Protein AF-0000000078799199 (afdb_homodimer)

Radius of gyration: 22.38 Å; Cα contacts (8 Å, |Δi|>4): 568; chains: 2; bounding box: 46×64×64 Å

Structure (mmCIF, N/CA/C/O backbone):
data_AF-0000000078799199-model_v1
#
loop_
_entity.id
_entity.type
_entity.pdbx_description
1 polymer 'Methylated-DNA--protein-cysteine methyltransferase'
#
loop_
_atom_site.group_PDB
_atom_site.id
_atom_site.type_symbol
_atom_site.label_atom_id
_atom_site.label_alt_id
_atom_site.label_comp_id
_atom_site.label_asym_id
_atom_site.label_entity_id
_atom_site.label_seq_id
_atom_site.pdbx_PDB_ins_code
_atom_site.Cartn_x
_atom_site.Cartn_y
_atom_site.Cartn_z
_atom_site.occupancy
_atom_site.B_iso_or_equiv
_atom_site.auth_seq_id
_atom_site.auth_comp_id
_atom_site.auth_asym_id
_atom_site.auth_atom_id
_atom_site.pdbx_PDB_model_num
ATOM 1 N N . MET A 1 1 ? 6.539 -4.672 -40.125 1 33.06 1 MET A N 1
ATOM 2 C CA . MET A 1 1 ? 5.816 -4.098 -39 1 33.06 1 MET A CA 1
ATOM 3 C C . MET A 1 1 ? 6.191 -4.809 -37.688 1 33.06 1 MET A C 1
ATOM 5 O O . MET A 1 1 ? 6.016 -6.023 -37.594 1 33.06 1 MET A O 1
ATOM 9 N N . LYS A 1 2 ? 7.184 -4.43 -37 1 45.59 2 LYS A N 1
ATOM 10 C CA . LYS A 1 2 ? 7.828 -5.195 -35.938 1 45.59 2 LYS A CA 1
ATOM 11 C C . LYS A 1 2 ? 6.812 -5.664 -34.875 1 45.59 2 LYS A C 1
ATOM 13 O O . LYS A 1 2 ? 6.012 -4.867 -34.375 1 45.59 2 LYS A O 1
ATOM 18 N N . GLU A 1 3 ? 6.254 -6.734 -34.938 1 51.66 3 GLU A N 1
ATOM 19 C CA . GLU A 1 3 ? 5.176 -7.273 -34.094 1 51.66 3 GLU A CA 1
ATOM 20 C C . GLU A 1 3 ? 5.391 -6.941 -32.625 1 51.66 3 GLU A C 1
ATOM 22 O O . GLU A 1 3 ? 6.449 -7.234 -32.062 1 51.66 3 GLU A O 1
ATOM 27 N N . LYS A 1 4 ? 4.812 -5.957 -32.156 1 68.81 4 LYS A N 1
ATOM 28 C CA . LYS A 1 4 ? 5 -5.383 -30.828 1 68.81 4 LYS A CA 1
ATOM 29 C C . LYS A 1 4 ? 4.699 -6.406 -29.75 1 68.81 4 LYS A C 1
ATOM 31 O O . LYS A 1 4 ? 3.654 -7.066 -29.781 1 68.81 4 LYS A O 1
ATOM 36 N N . ASN A 1 5 ? 5.668 -6.906 -29.031 1 88.5 5 ASN A N 1
ATOM 37 C CA . ASN A 1 5 ? 5.477 -7.809 -27.906 1 88.5 5 ASN A CA 1
ATOM 38 C C . ASN A 1 5 ? 4.438 -7.27 -26.922 1 88.5 5 ASN A C 1
ATOM 40 O O . ASN A 1 5 ? 4.449 -6.086 -26.594 1 88.5 5 ASN A O 1
ATOM 44 N N . THR A 1 6 ? 3.398 -8.156 -26.766 1 92.81 6 THR A N 1
ATOM 45 C CA . THR A 1 6 ? 2.301 -7.691 -25.922 1 92.81 6 THR A CA 1
ATOM 46 C C . THR A 1 6 ? 2.107 -8.625 -24.719 1 92.81 6 THR A C 1
ATOM 48 O O . THR A 1 6 ? 2.158 -9.844 -24.875 1 92.81 6 THR A O 1
ATOM 51 N N . ILE A 1 7 ? 1.994 -8.039 -23.594 1 94.5 7 ILE A N 1
ATOM 52 C CA . ILE A 1 7 ? 1.493 -8.75 -22.422 1 94.5 7 ILE A CA 1
ATOM 53 C C . ILE A 1 7 ? -0.03 -8.656 -22.375 1 94.5 7 ILE A C 1
ATOM 55 O O . ILE A 1 7 ? -0.581 -7.566 -22.188 1 94.5 7 ILE A O 1
ATOM 59 N N . LYS A 1 8 ? -0.711 -9.68 -22.609 1 94.06 8 LYS A N 1
ATOM 60 C CA . LYS A 1 8 ? -2.168 -9.688 -22.5 1 94.06 8 LYS A CA 1
ATOM 61 C C . LYS A 1 8 ? -2.619 -9.641 -21.047 1 94.06 8 LYS A C 1
ATOM 63 O O . LYS A 1 8 ? -2.117 -10.406 -20.219 1 94.06 8 LYS A O 1
ATOM 68 N N . ILE A 1 9 ? -3.488 -8.75 -20.719 1 93.81 9 ILE A N 1
ATOM 69 C CA . ILE A 1 9 ? -3.889 -8.602 -19.328 1 93.81 9 ILE A CA 1
ATOM 70 C C . ILE A 1 9 ? -5.41 -8.672 -19.219 1 93.81 9 ILE A C 1
ATOM 72 O O . ILE A 1 9 ? -6.125 -8.297 -20.141 1 93.81 9 ILE A O 1
ATOM 76 N N . LYS A 1 10 ? -5.926 -9.141 -18.062 1 91.62 10 LYS A N 1
ATOM 77 C CA . LYS A 1 10 ? -7.344 -9.258 -17.75 1 91.62 10 LYS A CA 1
ATOM 78 C C . LYS A 1 10 ? -7.566 -9.203 -16.234 1 91.62 10 LYS A C 1
ATOM 80 O O . LYS A 1 10 ? -6.812 -9.805 -15.469 1 91.62 10 LYS A O 1
ATOM 85 N N . SER A 1 11 ? -8.57 -8.492 -15.844 1 90.06 11 SER A N 1
ATOM 86 C CA . SER A 1 11 ? -8.906 -8.414 -14.422 1 90.06 11 SER A CA 1
ATOM 87 C C . SER A 1 11 ? -9.68 -9.648 -13.969 1 90.06 11 SER A C 1
ATOM 89 O O . SER A 1 11 ? -10.445 -10.227 -14.742 1 90.06 11 SER A O 1
ATOM 91 N N . TYR A 1 12 ? -9.406 -10.102 -12.758 1 90.44 12 TYR A N 1
ATOM 92 C CA . TYR A 1 12 ? -10.07 -11.219 -12.102 1 90.44 12 TYR A CA 1
ATOM 93 C C . TYR A 1 12 ? -10.555 -10.828 -10.711 1 90.44 12 TYR A C 1
ATOM 95 O O . TYR A 1 12 ? -9.758 -10.422 -9.859 1 90.44 12 TYR A O 1
ATOM 103 N N . GLU A 1 13 ? -11.852 -10.891 -10.484 1 86.38 13 GLU A N 1
ATOM 104 C CA . GLU A 1 13 ? -12.422 -10.594 -9.18 1 86.38 13 GLU A CA 1
ATOM 105 C C . GLU A 1 13 ? -12.391 -11.828 -8.273 1 86.38 13 GLU A C 1
ATOM 107 O O . GLU A 1 13 ? -13.211 -12.734 -8.422 1 86.38 13 GLU A O 1
ATOM 112 N N . SER A 1 14 ? -11.469 -11.859 -7.344 1 89.12 14 SER A N 1
ATOM 113 C CA . SER A 1 14 ? -11.391 -12.945 -6.375 1 89.12 14 SER A CA 1
ATOM 114 C C . SER A 1 14 ? -12.227 -12.633 -5.133 1 89.12 14 SER A C 1
ATOM 116 O O . SER A 1 14 ? -12.703 -11.508 -4.961 1 89.12 14 SER A O 1
ATOM 118 N N . PRO A 1 15 ? -12.445 -13.578 -4.188 1 86.5 15 PRO A N 1
ATOM 119 C CA . PRO A 1 15 ? -13.188 -13.352 -2.947 1 86.5 15 PRO A CA 1
ATOM 120 C C . PRO A 1 15 ? -12.508 -12.352 -2.023 1 86.5 15 PRO A C 1
ATOM 122 O O . PRO A 1 15 ? -13.148 -11.797 -1.122 1 86.5 15 PRO A O 1
ATOM 125 N N . CYS A 1 16 ? -11.227 -12.086 -2.23 1 83 16 CYS A N 1
ATOM 126 C CA . CYS A 1 16 ? -10.531 -11.219 -1.282 1 83 16 CYS A CA 1
ATOM 127 C C . CYS A 1 16 ? -9.859 -10.055 -1.996 1 83 16 CYS A C 1
ATOM 129 O O . CYS A 1 16 ? -8.898 -9.477 -1.484 1 83 16 CYS A O 1
ATOM 131 N N . GLY A 1 17 ? -10.289 -9.773 -3.215 1 80.56 17 GLY A N 1
ATOM 132 C CA . GLY A 1 17 ? -9.75 -8.625 -3.926 1 80.56 17 GLY A CA 1
ATOM 133 C C . GLY A 1 17 ? -9.648 -8.844 -5.422 1 80.56 17 GLY A C 1
ATOM 134 O O . GLY A 1 17 ? -9.789 -9.969 -5.902 1 80.56 17 GLY A O 1
ATOM 135 N N . VAL A 1 18 ? -9.297 -7.742 -6.121 1 83.12 18 VAL A N 1
ATOM 136 C CA . VAL A 1 18 ? -9.18 -7.801 -7.574 1 83.12 18 VAL A CA 1
ATOM 137 C C . VAL A 1 18 ? -7.723 -8.039 -7.969 1 83.12 18 VAL A C 1
ATOM 139 O O . VAL A 1 18 ? -6.812 -7.422 -7.406 1 83.12 18 VAL A O 1
ATOM 142 N N . LEU A 1 19 ? -7.57 -9.031 -8.852 1 90.12 19 LEU A N 1
ATOM 143 C CA . LEU A 1 19 ? -6.254 -9.344 -9.383 1 90.12 19 LEU A CA 1
ATOM 144 C C . LEU A 1 19 ? -6.168 -8.992 -10.867 1 90.12 19 LEU A C 1
ATOM 146 O O . LEU A 1 19 ? -7.16 -9.102 -11.594 1 90.12 19 LEU A O 1
ATOM 150 N N . LEU A 1 20 ? -5.031 -8.453 -11.281 1 91.06 20 LEU A N 1
ATOM 151 C CA . LEU A 1 20 ? -4.699 -8.32 -12.695 1 91.06 20 LEU A CA 1
ATOM 152 C C . LEU A 1 20 ? -3.832 -9.477 -13.164 1 91.06 20 LEU A C 1
ATOM 154 O O . LEU A 1 20 ? -2.732 -9.688 -12.641 1 91.06 20 LEU A O 1
ATOM 158 N N . LEU A 1 21 ? -4.406 -10.258 -14.086 1 95.12 21 LEU A N 1
ATOM 159 C CA . LEU A 1 21 ? -3.668 -11.367 -14.672 1 95.12 21 LEU A CA 1
ATOM 160 C C . LEU A 1 21 ? -2.994 -10.945 -15.977 1 95.12 21 LEU A C 1
ATOM 162 O O . LEU A 1 21 ? -3.555 -10.164 -16.734 1 95.12 21 LEU A O 1
ATOM 166 N N . GLY A 1 22 ? -1.771 -11.406 -16.172 1 95.56 22 GLY A N 1
ATOM 167 C CA . GLY A 1 22 ? -1.05 -11.125 -17.406 1 95.56 22 GLY A CA 1
ATOM 168 C C . GLY A 1 22 ? -0.305 -12.328 -17.953 1 95.56 22 GLY A C 1
ATOM 169 O O . GLY A 1 22 ? 0.248 -13.117 -17.188 1 95.56 22 GLY A O 1
ATOM 170 N N . SER A 1 23 ? -0.385 -12.453 -19.234 1 97.06 23 SER A N 1
ATOM 171 C CA . SER A 1 23 ? 0.313 -13.555 -19.906 1 97.06 23 SER A CA 1
ATOM 172 C C . SER A 1 23 ? 1.242 -13.031 -21 1 97.06 23 SER A C 1
ATOM 174 O O . SER A 1 23 ? 0.939 -12.039 -21.656 1 97.06 23 SER A O 1
ATOM 176 N N . PHE A 1 24 ? 2.387 -13.664 -21.125 1 95.75 24 PHE A N 1
ATOM 177 C CA . PHE A 1 24 ? 3.408 -13.367 -22.125 1 95.75 24 PHE A CA 1
ATOM 178 C C . PHE A 1 24 ? 4.141 -14.633 -22.547 1 95.75 24 PHE A C 1
ATOM 180 O O . PHE A 1 24 ? 4.59 -15.406 -21.703 1 95.75 24 PHE A O 1
ATOM 187 N N . GLY A 1 25 ? 4.211 -14.906 -23.844 1 94.5 25 GLY A N 1
ATOM 188 C CA . GLY A 1 25 ? 4.945 -16.047 -24.344 1 94.5 25 GLY A CA 1
ATOM 189 C C . GLY A 1 25 ? 4.355 -17.375 -23.906 1 94.5 25 GLY A C 1
ATOM 190 O O . GLY A 1 25 ? 5.09 -18.312 -23.594 1 94.5 25 GLY A O 1
ATOM 191 N N . GLY A 1 26 ? 3.092 -17.438 -23.734 1 95.12 26 GLY A N 1
ATOM 192 C CA . GLY A 1 26 ? 2.424 -18.672 -23.344 1 95.12 26 GLY A CA 1
ATOM 193 C C . GLY A 1 26 ? 2.59 -19.016 -21.875 1 95.12 26 GLY A C 1
ATOM 194 O O . GLY A 1 26 ? 2.398 -20.156 -21.484 1 95.12 26 GLY A O 1
ATOM 195 N N . LYS A 1 27 ? 2.955 -18.062 -21.094 1 97.94 27 LYS A N 1
ATOM 196 C CA . LYS A 1 27 ? 3.148 -18.25 -19.656 1 97.94 27 LYS A CA 1
ATOM 197 C C . LYS A 1 27 ? 2.502 -17.109 -18.859 1 97.94 27 LYS A C 1
ATOM 199 O O . LYS A 1 27 ? 2.285 -16.016 -19.391 1 97.94 27 LYS A O 1
ATOM 204 N N . LEU A 1 28 ? 2.078 -17.375 -17.609 1 98.19 28 LEU A N 1
ATOM 205 C CA . LEU A 1 28 ? 1.586 -16.344 -16.703 1 98.19 28 LEU A CA 1
ATOM 206 C C . LEU A 1 28 ? 2.738 -15.516 -16.141 1 98.19 28 LEU A C 1
ATOM 208 O O . LEU A 1 28 ? 3.645 -16.047 -15.508 1 98.19 28 LEU A O 1
ATOM 212 N N . CYS A 1 29 ? 2.695 -14.234 -16.391 1 97.5 29 CYS A N 1
ATOM 213 C CA . CYS A 1 29 ? 3.797 -13.398 -15.93 1 97.5 29 CYS A CA 1
ATOM 214 C C . CYS A 1 29 ? 3.305 -12.352 -14.938 1 97.5 29 CYS A C 1
ATOM 216 O O . CYS A 1 29 ? 4.105 -11.625 -14.344 1 97.5 29 CYS A O 1
ATOM 218 N N . LEU A 1 30 ? 1.978 -12.281 -14.773 1 94.88 30 LEU A N 1
ATOM 219 C CA . LEU A 1 30 ? 1.396 -11.266 -13.891 1 94.88 30 LEU A CA 1
ATOM 220 C C . LEU A 1 30 ? 0.146 -11.805 -13.203 1 94.88 30 LEU A C 1
ATOM 222 O O . LEU A 1 30 ? -0.73 -12.375 -13.852 1 94.88 30 LEU A O 1
ATOM 226 N N . CYS A 1 31 ? 0.048 -11.805 -11.969 1 95.88 31 CYS A N 1
ATOM 227 C CA . CYS A 1 31 ? -1.087 -11.93 -11.055 1 95.88 31 CYS A CA 1
ATOM 228 C C . CYS A 1 31 ? -0.931 -10.992 -9.859 1 95.88 31 CYS A C 1
ATOM 230 O O . CYS A 1 31 ? -0.394 -11.391 -8.828 1 95.88 31 CYS A O 1
ATOM 232 N N . ASP A 1 32 ? -1.328 -9.797 -10.062 1 92.31 32 ASP A N 1
ATOM 233 C CA . ASP A 1 32 ? -1.031 -8.75 -9.094 1 92.31 32 ASP A CA 1
ATOM 234 C C . ASP A 1 32 ? -2.311 -8.055 -8.625 1 92.31 32 ASP A C 1
ATOM 236 O O . ASP A 1 32 ? -3.268 -7.926 -9.391 1 92.31 32 ASP A O 1
ATOM 240 N N . TRP A 1 33 ? -2.338 -7.672 -7.363 1 85.75 33 TRP A N 1
ATOM 241 C CA . TRP A 1 33 ? -3.508 -7.066 -6.738 1 85.75 33 TRP A CA 1
ATOM 242 C C . TRP A 1 33 ? -3.758 -5.664 -7.289 1 85.75 33 TRP A C 1
ATOM 244 O O . TRP A 1 33 ? -2.832 -4.855 -7.387 1 85.75 33 TRP A O 1
ATOM 254 N N . GLN A 1 34 ? -4.945 -5.531 -7.742 1 75.94 34 GLN A N 1
ATOM 255 C CA . GLN A 1 34 ? -5.379 -4.195 -8.133 1 75.94 34 GLN A CA 1
ATOM 256 C C . GLN A 1 34 ? -5.945 -3.428 -6.941 1 75.94 34 GLN A C 1
ATOM 258 O O . GLN A 1 34 ? -7.156 -3.418 -6.723 1 75.94 34 GLN A O 1
ATOM 263 N N . VAL A 1 35 ? -5.191 -3.176 -5.98 1 62.62 35 VAL A N 1
ATOM 264 C CA . VAL A 1 35 ? -5.645 -2.479 -4.781 1 62.62 35 VAL A CA 1
ATOM 265 C C . VAL A 1 35 ? -5.742 -0.98 -5.059 1 62.62 35 VAL A C 1
ATOM 267 O O . VAL A 1 35 ? -4.934 -0.429 -5.812 1 62.62 35 VAL A O 1
ATOM 270 N N . GLU A 1 36 ? -7.047 -0.631 -4.859 1 54.84 36 GLU A N 1
ATOM 271 C CA . GLU A 1 36 ? -7.172 0.822 -4.91 1 54.84 36 GLU A CA 1
ATOM 272 C C . GLU A 1 36 ? -6.133 1.496 -4.02 1 54.84 36 GLU A C 1
ATOM 274 O O . GLU A 1 36 ? -5.91 1.068 -2.885 1 54.84 36 GLU A O 1
ATOM 279 N N . LYS A 1 37 ? -5.262 2.189 -4.668 1 56.75 37 LYS A N 1
ATOM 280 C CA . LYS A 1 37 ? -4.223 2.955 -3.986 1 56.75 37 LYS A CA 1
ATOM 281 C C . LYS A 1 37 ? -4.82 3.865 -2.916 1 56.75 37 LYS A C 1
ATOM 283 O O . LYS A 1 37 ? -5.965 4.301 -3.035 1 56.75 37 LYS A O 1
ATOM 288 N N . HIS A 1 38 ? -4.309 3.75 -1.684 1 63.62 38 HIS A N 1
ATOM 289 C CA . HIS A 1 38 ? -4.668 4.766 -0.7 1 63.62 38 HIS A CA 1
ATOM 290 C C . HIS A 1 38 ? -4.91 6.113 -1.365 1 63.62 38 HIS A C 1
ATOM 292 O O . HIS A 1 38 ? -5.938 6.754 -1.121 1 63.62 38 HIS A O 1
ATOM 298 N N . CYS A 1 39 ? -4.078 6.363 -2.312 1 65.31 39 CYS A N 1
ATOM 299 C CA . CYS A 1 39 ? -4.148 7.664 -2.971 1 65.31 39 CYS A CA 1
ATOM 300 C C . CYS A 1 39 ? -5.438 7.797 -3.775 1 65.31 39 CYS A C 1
ATOM 302 O O . CYS A 1 39 ? -6.051 8.867 -3.797 1 65.31 39 CYS A O 1
ATOM 304 N N . ASP A 1 40 ? -5.898 6.648 -4.297 1 72.81 40 ASP A N 1
ATOM 305 C CA . ASP A 1 40 ? -7.113 6.715 -5.105 1 72.81 40 ASP A CA 1
ATOM 306 C C . ASP A 1 40 ? -8.344 6.914 -4.23 1 72.81 40 ASP A C 1
ATOM 308 O O . ASP A 1 40 ? -9.242 7.688 -4.578 1 72.81 40 ASP A O 1
ATOM 312 N N . ARG A 1 41 ? -8.336 6.234 -3.178 1 78.31 41 ARG A N 1
ATOM 313 C CA . ARG A 1 41 ? -9.461 6.352 -2.264 1 78.31 41 ARG A CA 1
ATOM 314 C C . ARG A 1 41 ? -9.562 7.762 -1.696 1 78.31 41 ARG A C 1
ATOM 316 O O . ARG A 1 41 ? -10.656 8.336 -1.626 1 78.31 41 ARG A O 1
ATOM 323 N N . VAL A 1 42 ? -8.5 8.289 -1.315 1 87 42 VAL A N 1
ATOM 324 C CA . VAL A 1 42 ? -8.445 9.641 -0.777 1 87 42 VAL A CA 1
ATOM 325 C C . VAL A 1 42 ? -8.875 10.641 -1.85 1 87 42 VAL A C 1
ATOM 327 O O . VAL A 1 42 ? -9.703 11.523 -1.595 1 87 42 VAL A O 1
ATOM 330 N N . ASN A 1 43 ? -8.328 10.484 -3.033 1 87.19 43 ASN A N 1
ATOM 331 C CA . ASN A 1 43 ? -8.656 11.398 -4.125 1 87.19 43 ASN A CA 1
ATOM 332 C C . ASN A 1 43 ? -10.141 11.359 -4.461 1 87.19 43 ASN A C 1
ATOM 334 O O . ASN A 1 43 ? -10.766 12.414 -4.637 1 87.19 43 ASN A O 1
ATOM 338 N N . GLN A 1 44 ? -10.648 10.148 -4.562 1 86.62 44 GLN A N 1
ATOM 339 C CA . GLN A 1 44 ? -12.062 10.008 -4.891 1 86.62 44 GLN A CA 1
ATOM 340 C C . GLN A 1 44 ? -12.945 10.625 -3.809 1 86.62 44 GLN A C 1
ATOM 342 O O . GLN A 1 44 ? -13.953 11.266 -4.113 1 86.62 44 GLN A O 1
ATOM 347 N N . ARG A 1 45 ? -12.562 10.406 -2.566 1 90.5 45 ARG A N 1
ATOM 348 C CA . ARG A 1 45 ? -13.297 10.992 -1.452 1 90.5 45 ARG A CA 1
ATOM 349 C C . ARG A 1 45 ? -13.297 12.516 -1.538 1 90.5 45 ARG A C 1
ATOM 351 O O . ARG A 1 45 ? -14.344 13.148 -1.37 1 90.5 45 ARG A O 1
ATOM 358 N N . LEU A 1 46 ? -12.172 13.109 -1.824 1 93.38 46 LEU A N 1
ATOM 359 C CA . LEU A 1 46 ? -12.055 14.562 -1.917 1 93.38 46 LEU A CA 1
ATOM 360 C C . LEU A 1 46 ? -12.898 15.102 -3.064 1 93.38 46 LEU A C 1
ATOM 362 O O . LEU A 1 46 ? -13.633 16.078 -2.893 1 93.38 46 LEU A O 1
ATOM 366 N N . LYS A 1 47 ? -12.805 14.43 -4.242 1 91 47 LYS A N 1
ATOM 367 C CA . LYS A 1 47 ? -13.562 14.875 -5.406 1 91 47 LYS A CA 1
ATOM 368 C C . LYS A 1 47 ? -15.07 14.805 -5.148 1 91 47 LYS A C 1
ATOM 370 O O . LYS A 1 47 ? -15.805 15.734 -5.492 1 91 47 LYS A O 1
ATOM 375 N N . ARG A 1 48 ? -15.438 13.727 -4.562 1 91.69 48 ARG A N 1
ATOM 376 C CA . ARG A 1 48 ? -16.859 13.492 -4.316 1 91.69 48 ARG A CA 1
ATOM 377 C C . ARG A 1 48 ? -17.406 14.492 -3.309 1 91.69 48 ARG A C 1
ATOM 379 O O . ARG A 1 48 ? -18.422 15.148 -3.566 1 91.69 48 ARG A O 1
ATOM 386 N N . ILE A 1 49 ? -16.781 14.688 -2.213 1 92.31 49 ILE A N 1
ATOM 387 C CA . ILE A 1 49 ? -17.297 15.484 -1.112 1 92.31 49 ILE A CA 1
ATOM 388 C C . ILE A 1 49 ? -17.203 16.969 -1.457 1 92.31 49 ILE A C 1
ATOM 390 O O . ILE A 1 49 ? -18.109 17.75 -1.142 1 92.31 49 ILE A O 1
ATOM 394 N N . LEU A 1 50 ? -16.094 17.344 -2.123 1 93.62 50 LEU A N 1
ATOM 395 C CA . LEU A 1 50 ? -15.898 18.75 -2.441 1 93.62 50 LEU A CA 1
ATOM 396 C C . LEU A 1 50 ? -16.516 19.094 -3.793 1 93.62 50 LEU A C 1
ATOM 398 O O . LEU A 1 50 ? -16.531 20.266 -4.195 1 93.62 50 LEU A O 1
ATOM 402 N N . CYS A 1 51 ? -17.031 18.109 -4.488 1 93.62 51 CYS A N 1
ATOM 403 C CA . CYS A 1 51 ? -17.578 18.312 -5.828 1 93.62 51 CYS A CA 1
ATOM 404 C C . CYS A 1 51 ? -16.625 19.125 -6.695 1 93.62 51 CYS A C 1
ATOM 406 O O . CYS A 1 51 ? -17.016 20.141 -7.262 1 93.62 51 CYS A O 1
ATOM 408 N N . ALA A 1 52 ? -15.406 18.703 -6.684 1 92.12 52 ALA A N 1
ATOM 409 C CA . ALA A 1 52 ? -14.336 19.438 -7.355 1 92.12 52 ALA A CA 1
ATOM 410 C C . ALA A 1 52 ? -13.453 18.484 -8.164 1 92.12 52 ALA A C 1
ATOM 412 O O . ALA A 1 52 ? -13.469 17.281 -7.941 1 92.12 52 ALA A O 1
ATOM 413 N N . GLU A 1 53 ? -12.703 18.984 -9.133 1 88.19 53 GLU A N 1
ATOM 414 C CA . GLU A 1 53 ? -11.711 18.234 -9.898 1 88.19 53 GLU A CA 1
ATOM 415 C C . GLU A 1 53 ? -10.297 18.734 -9.602 1 88.19 53 GLU A C 1
ATOM 417 O O . GLU A 1 53 ? -10.102 19.891 -9.242 1 88.19 53 GLU A O 1
ATOM 422 N N . PHE A 1 54 ? -9.375 17.828 -9.734 1 86.88 54 PHE A N 1
ATOM 423 C CA . PHE A 1 54 ? -7.98 18.188 -9.516 1 86.88 54 PHE A CA 1
ATOM 424 C C . PHE A 1 54 ? -7.441 19.016 -10.68 1 86.88 54 PHE A C 1
ATOM 426 O O . PHE A 1 54 ? -7.766 18.75 -11.836 1 86.88 54 PHE A O 1
ATOM 433 N N . GLU A 1 55 ? -6.699 20 -10.375 1 87.62 55 GLU A N 1
ATOM 434 C CA . GLU A 1 55 ? -5.988 20.812 -11.359 1 87.62 55 GLU A CA 1
ATOM 435 C C . GLU A 1 55 ? -4.531 21.016 -10.953 1 87.62 55 GLU A C 1
ATOM 437 O O . GLU A 1 55 ? -4.25 21.484 -9.852 1 87.62 55 GLU A O 1
ATOM 442 N N . ILE A 1 56 ? -3.633 20.609 -11.891 1 87.69 56 ILE A N 1
ATOM 443 C CA . ILE A 1 56 ? -2.217 20.828 -11.617 1 87.69 56 ILE A CA 1
ATOM 444 C C . ILE A 1 56 ? -1.912 22.328 -11.617 1 87.69 56 ILE A C 1
ATOM 446 O O . ILE A 1 56 ? -1.964 22.969 -12.664 1 87.69 56 ILE A O 1
ATOM 450 N N . SER A 1 57 ? -1.729 22.828 -10.453 1 89.94 57 SER A N 1
ATOM 451 C CA . SER A 1 57 ? -1.433 24.234 -10.242 1 89.94 57 SER A CA 1
ATOM 452 C C . SER A 1 57 ? -0.905 24.484 -8.828 1 89.94 57 SER A C 1
ATOM 454 O O . SER A 1 57 ? -0.53 23.547 -8.125 1 89.94 57 SER A O 1
ATOM 456 N N . THR A 1 58 ? -0.7 25.828 -8.477 1 90.94 58 THR A N 1
ATOM 457 C CA . THR A 1 58 ? -0.258 26.156 -7.129 1 90.94 58 THR A CA 1
ATOM 458 C C . THR A 1 58 ? -1.205 27.172 -6.488 1 90.94 58 THR A C 1
ATOM 460 O O . THR A 1 58 ? -2.172 27.609 -7.113 1 90.94 58 THR A O 1
ATOM 463 N N . SER A 1 59 ? -1.162 27.281 -5.227 1 93.62 59 SER A N 1
ATOM 464 C CA . SER A 1 59 ? -1.877 28.266 -4.422 1 93.62 59 SER A CA 1
ATOM 465 C C . SER A 1 59 ? -1.006 28.781 -3.281 1 93.62 59 SER A C 1
ATOM 467 O O . SER A 1 59 ? 0.071 28.25 -3.02 1 93.62 59 SER A O 1
ATOM 469 N N . GLU A 1 60 ? -1.432 29.875 -2.752 1 96.81 60 GLU A N 1
ATOM 470 C CA . GLU A 1 60 ? -0.719 30.406 -1.592 1 96.81 60 GLU A CA 1
ATOM 471 C C . GLU A 1 60 ? -0.609 29.359 -0.487 1 96.81 60 GLU A C 1
ATOM 473 O O . GLU A 1 60 ? 0.424 29.25 0.177 1 96.81 60 GLU A O 1
ATOM 478 N N . ILE A 1 61 ? -1.67 28.625 -0.308 1 96.38 61 ILE A N 1
ATOM 479 C CA . ILE A 1 61 ? -1.72 27.594 0.722 1 96.38 61 ILE A CA 1
ATOM 480 C C . ILE A 1 61 ? -0.693 26.5 0.412 1 96.38 61 ILE A C 1
ATOM 482 O O . ILE A 1 61 ? 0.02 26.031 1.305 1 96.38 61 ILE A O 1
ATOM 486 N N . ILE A 1 62 ? -0.622 26.062 -0.818 1 96.06 62 ILE A N 1
ATOM 487 C CA . ILE A 1 62 ? 0.317 25.031 -1.23 1 96.06 62 ILE A CA 1
ATOM 488 C C . ILE A 1 62 ? 1.749 25.516 -1.033 1 96.06 62 ILE A C 1
ATOM 490 O O . ILE A 1 62 ? 2.592 24.797 -0.496 1 96.06 62 ILE A O 1
ATOM 494 N N . GLU A 1 63 ? 2.033 26.75 -1.454 1 95.81 63 GLU A N 1
ATOM 495 C CA . GLU A 1 63 ? 3.373 27.297 -1.296 1 95.81 63 GLU A CA 1
ATOM 496 C C . GLU A 1 63 ? 3.758 27.406 0.177 1 95.81 63 GLU A C 1
ATOM 498 O O . GLU A 1 63 ? 4.891 27.094 0.552 1 95.81 63 GLU A O 1
ATOM 503 N N . GLU A 1 64 ? 2.83 27.891 0.951 1 97.88 64 GLU A N 1
ATOM 504 C CA . GLU A 1 64 ? 3.074 27.953 2.389 1 97.88 64 GLU A CA 1
ATOM 505 C C . GLU A 1 64 ? 3.324 26.562 2.971 1 97.88 64 GLU A C 1
ATOM 507 O O . GLU A 1 64 ? 4.18 26.391 3.844 1 97.88 64 GLU A O 1
ATOM 512 N N . SER A 1 65 ? 2.547 25.578 2.516 1 97.62 65 SER A N 1
ATOM 513 C CA . SER A 1 65 ? 2.721 24.203 2.967 1 97.62 65 SER A CA 1
ATOM 514 C C . SER A 1 65 ? 4.121 23.688 2.645 1 97.62 65 SER A C 1
ATOM 516 O O . SER A 1 65 ? 4.758 23.047 3.48 1 97.62 65 SER A O 1
ATOM 518 N N . ILE A 1 66 ? 4.57 23.969 1.473 1 95.94 66 ILE A N 1
ATOM 519 C CA . ILE A 1 66 ? 5.898 23.531 1.042 1 95.94 66 ILE A CA 1
ATOM 520 C C . ILE A 1 66 ? 6.961 24.172 1.928 1 95.94 66 ILE A C 1
ATOM 522 O O . ILE A 1 66 ? 7.898 23.516 2.367 1 95.94 66 ILE A O 1
ATOM 526 N N . GLU A 1 67 ? 6.809 25.453 2.143 1 97.44 67 GLU A N 1
ATOM 527 C CA . GLU A 1 67 ? 7.75 26.156 3.002 1 97.44 67 GLU A CA 1
ATOM 528 C C . GLU A 1 67 ? 7.82 25.531 4.387 1 97.44 67 GLU A C 1
ATOM 530 O O . GLU A 1 67 ? 8.914 25.281 4.91 1 97.44 67 GLU A O 1
ATOM 535 N N . GLN A 1 68 ? 6.668 25.312 4.957 1 98.12 68 GLN A N 1
ATOM 536 C CA . GLN A 1 68 ? 6.629 24.75 6.301 1 98.12 68 GLN A CA 1
ATOM 537 C C . GLN A 1 68 ? 7.141 23.312 6.312 1 98.12 68 GLN A C 1
ATOM 539 O O . GLN A 1 68 ? 7.797 22.875 7.266 1 98.12 68 GLN A O 1
ATOM 544 N N . LEU A 1 69 ? 6.863 22.562 5.266 1 97.06 69 LEU A N 1
ATOM 545 C CA . LEU A 1 69 ? 7.422 21.219 5.145 1 97.06 69 LEU A CA 1
ATOM 546 C C . LEU A 1 69 ? 8.945 21.266 5.066 1 97.06 69 LEU A C 1
ATOM 548 O O . LEU A 1 69 ? 9.625 20.438 5.691 1 97.06 69 LEU A O 1
ATOM 552 N N . ASN A 1 70 ? 9.477 22.156 4.25 1 95.5 70 ASN A N 1
ATOM 553 C CA . ASN A 1 70 ? 10.93 22.312 4.16 1 95.5 70 ASN A CA 1
ATOM 554 C C . ASN A 1 70 ? 11.555 22.578 5.527 1 95.5 70 ASN A C 1
ATOM 556 O O . ASN A 1 70 ? 12.57 21.969 5.875 1 95.5 70 ASN A O 1
ATOM 560 N N . GLU A 1 71 ? 10.953 23.422 6.238 1 97.44 71 GLU A N 1
ATOM 561 C CA . GLU A 1 71 ? 11.438 23.734 7.578 1 97.44 71 GLU A CA 1
ATOM 562 C C . GLU A 1 71 ? 11.344 22.516 8.5 1 97.44 71 GLU A C 1
ATOM 564 O O . GLU A 1 71 ? 12.25 22.266 9.289 1 97.44 71 GLU A O 1
ATOM 569 N N . TYR A 1 72 ? 10.203 21.844 8.453 1 96.94 72 TYR A N 1
ATOM 570 C CA . TYR A 1 72 ? 10 20.641 9.242 1 96.94 72 TYR A CA 1
ATOM 571 C C . TYR A 1 72 ? 11.109 19.625 8.977 1 96.94 72 TYR A C 1
ATOM 573 O O . TYR A 1 72 ? 11.734 19.125 9.914 1 96.94 72 TYR A O 1
ATOM 581 N N . PHE A 1 73 ? 11.391 19.328 7.719 1 94.12 73 PHE A N 1
ATOM 582 C CA . PHE A 1 73 ? 12.359 18.312 7.352 1 94.12 73 PHE A CA 1
ATOM 583 C C . PHE A 1 73 ? 13.781 18.781 7.656 1 94.12 73 PHE A C 1
ATOM 585 O O . PHE A 1 73 ? 14.688 17.953 7.844 1 94.12 73 PHE A O 1
ATOM 592 N N . ALA A 1 74 ? 13.977 20.094 7.797 1 93.25 74 ALA A N 1
ATOM 593 C CA . ALA A 1 74 ? 15.273 20.656 8.148 1 93.25 74 ALA A CA 1
ATOM 594 C C . ALA A 1 74 ? 15.453 20.719 9.664 1 93.25 74 ALA A C 1
ATOM 596 O O . ALA A 1 74 ? 16.516 21.125 10.148 1 93.25 74 ALA A O 1
ATOM 597 N N . GLY A 1 75 ? 14.461 20.406 10.359 1 93.31 75 GLY A N 1
ATOM 598 C CA . GLY A 1 75 ? 14.523 20.438 11.812 1 93.31 75 GLY A CA 1
ATOM 599 C C . GLY A 1 75 ? 14.289 21.812 12.398 1 93.31 75 GLY A C 1
ATOM 600 O O . GLY A 1 75 ? 14.562 22.047 13.578 1 93.31 75 GLY A O 1
ATOM 601 N N . GLN A 1 76 ? 13.727 22.719 11.656 1 95.5 76 GLN A N 1
ATOM 602 C CA . GLN A 1 76 ? 13.57 24.109 12.07 1 95.5 76 GLN A CA 1
ATOM 603 C C . GLN A 1 76 ? 12.141 24.391 12.492 1 95.5 76 GLN A C 1
ATOM 605 O O . GLN A 1 76 ? 11.836 25.5 12.969 1 95.5 76 GLN A O 1
ATOM 610 N N . ARG A 1 77 ? 11.227 23.453 12.359 1 95.88 77 ARG A N 1
ATOM 611 C CA . ARG A 1 77 ? 9.812 23.625 12.68 1 95.88 77 ARG A CA 1
ATOM 612 C C . ARG A 1 77 ? 9.234 22.375 13.328 1 95.88 77 ARG A C 1
ATOM 614 O O . ARG A 1 77 ? 9.5 21.25 12.867 1 95.88 77 ARG A O 1
ATOM 621 N N . LYS A 1 78 ? 8.422 22.562 14.32 1 96.25 78 LYS A N 1
ATOM 622 C CA . LYS A 1 78 ? 7.828 21.422 15.016 1 96.25 78 LYS A CA 1
ATOM 623 C C . LYS A 1 78 ? 6.309 21.438 14.922 1 96.25 78 LYS A C 1
ATOM 625 O O . LYS A 1 78 ? 5.648 20.422 15.156 1 96.25 78 LYS A O 1
ATOM 630 N N . GLU A 1 79 ? 5.766 22.625 14.594 1 97.06 79 GLU A N 1
ATOM 631 C CA . GLU A 1 79 ? 4.32 22.797 14.469 1 97.06 79 GLU A CA 1
ATOM 632 C C . GLU A 1 79 ? 3.957 23.469 13.148 1 97.06 79 GLU A C 1
ATOM 634 O O . GLU A 1 79 ? 4.688 24.344 12.672 1 97.06 79 GLU A O 1
ATOM 639 N N . PHE A 1 80 ? 2.85 23.078 12.578 1 97.88 80 PHE A N 1
ATOM 640 C CA . PHE A 1 80 ? 2.379 23.672 11.336 1 97.88 80 PHE A CA 1
ATOM 641 C C . PHE A 1 80 ? 1.265 24.672 11.602 1 97.88 80 PHE A C 1
ATOM 643 O O . PHE A 1 80 ? 0.517 24.531 12.57 1 97.88 80 PHE A O 1
ATOM 650 N N . SER A 1 81 ? 1.229 25.672 10.75 1 97.69 81 SER A N 1
ATOM 651 C CA . SER A 1 81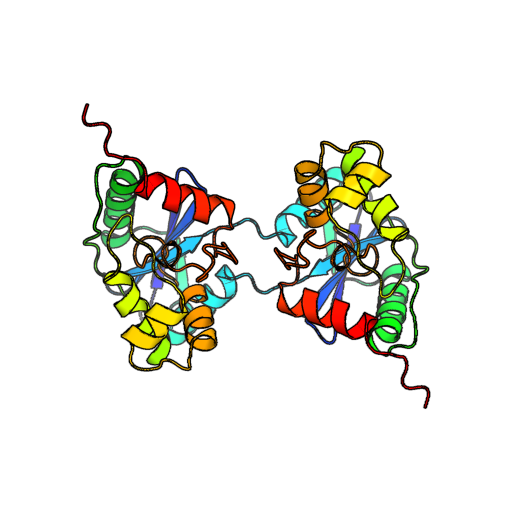 ? 0.236 26.734 10.945 1 97.69 81 SER A CA 1
ATOM 652 C C . SER A 1 81 ? -0.669 26.859 9.727 1 97.69 81 SER A C 1
ATOM 654 O O . SER A 1 81 ? -1.611 27.656 9.727 1 97.69 81 SER A O 1
ATOM 656 N N . VAL A 1 82 ? -0.454 26.078 8.688 1 97.62 82 VAL A N 1
ATOM 657 C CA . VAL A 1 82 ? -1.265 26.109 7.473 1 97.62 82 VAL A CA 1
ATOM 658 C C . VAL A 1 82 ? -2.711 25.75 7.809 1 97.62 82 VAL A C 1
ATOM 660 O O . VAL A 1 82 ? -2.963 24.797 8.539 1 97.62 82 VAL A O 1
ATOM 663 N N . PRO A 1 83 ? -3.697 26.594 7.352 1 98.12 83 PRO A N 1
ATOM 664 C CA . PRO A 1 83 ? -5.09 26.203 7.562 1 98.12 83 PRO A CA 1
ATOM 665 C C . PRO A 1 83 ? -5.426 24.859 6.91 1 98.12 83 PRO A C 1
ATOM 667 O O . PRO A 1 83 ? -5.059 24.609 5.758 1 98.12 83 PRO A O 1
ATOM 670 N N . LEU A 1 84 ? -6.113 23.984 7.613 1 98.38 84 LEU A N 1
ATOM 671 C CA . LEU A 1 84 ? -6.414 22.625 7.145 1 98.38 84 LEU A CA 1
ATOM 672 C C . LEU A 1 84 ? -7.902 22.469 6.867 1 98.38 84 LEU A C 1
ATOM 674 O O . LEU A 1 84 ? -8.734 23.078 7.543 1 98.38 84 LEU A O 1
ATOM 678 N N . LEU A 1 85 ? -8.219 21.719 5.832 1 97.56 85 LEU A N 1
ATOM 679 C CA . LEU A 1 85 ? -9.586 21.297 5.535 1 97.56 85 LEU A CA 1
ATOM 680 C C . LEU A 1 85 ? -9.711 19.781 5.562 1 97.56 85 LEU A C 1
ATOM 682 O O . LEU A 1 85 ? -9.367 19.109 4.586 1 97.56 85 LEU A O 1
ATOM 686 N N . PHE A 1 86 ? -10.234 19.266 6.695 1 97.81 86 PHE A N 1
ATOM 687 C CA . PHE A 1 86 ? -10.477 17.828 6.793 1 97.81 86 PHE A CA 1
ATOM 688 C C . PHE A 1 86 ? -11.727 17.438 6.008 1 97.81 86 PHE A C 1
ATOM 690 O O . PHE A 1 86 ? -12.805 18 6.227 1 97.81 86 PHE A O 1
ATOM 697 N N . VAL A 1 87 ? -11.578 16.562 5.055 1 96.56 87 VAL A N 1
ATOM 698 C CA . VAL A 1 87 ? -12.68 16.094 4.211 1 96.56 87 VAL A CA 1
ATOM 699 C C . VAL A 1 87 ? -12.961 14.625 4.488 1 96.56 87 VAL A C 1
ATOM 701 O O . VAL A 1 87 ? -12.273 13.742 3.971 1 96.56 87 VAL A O 1
ATOM 704 N N . GLY A 1 88 ? -13.969 14.312 5.223 1 96 88 GLY A N 1
ATOM 705 C CA . GLY A 1 88 ? -14.344 12.969 5.609 1 96 88 GLY A CA 1
ATOM 706 C C . GLY A 1 88 ? -15.547 12.922 6.527 1 96 88 GLY A C 1
ATOM 707 O O . GLY A 1 88 ? -16.266 13.906 6.66 1 96 88 GLY A O 1
ATOM 708 N N . THR A 1 89 ? -15.844 11.773 7.07 1 95.81 89 THR A N 1
ATOM 709 C CA . THR A 1 89 ? -16.969 11.602 7.98 1 95.81 89 THR A CA 1
ATOM 710 C C . THR A 1 89 ? -16.719 12.32 9.305 1 95.81 89 THR A C 1
ATOM 712 O O . THR A 1 89 ? -15.594 12.727 9.586 1 95.81 89 THR A O 1
ATOM 715 N N . ASP A 1 90 ? -17.812 12.492 10.102 1 97.06 90 ASP A N 1
ATOM 716 C CA . ASP A 1 90 ? -17.672 13.133 11.406 1 97.06 90 ASP A CA 1
ATOM 717 C C . ASP A 1 90 ? -16.703 12.367 12.297 1 97.06 90 ASP A C 1
ATOM 719 O O . ASP A 1 90 ? -15.914 12.969 13.031 1 97.06 90 ASP A O 1
ATOM 723 N N . PHE A 1 91 ? -16.797 11.086 12.289 1 97 91 PHE A N 1
ATOM 724 C CA . PHE A 1 91 ? -15.898 10.258 13.078 1 97 91 PHE A CA 1
ATOM 725 C C . PHE A 1 91 ? -14.453 10.477 12.633 1 97 91 PHE A C 1
ATOM 727 O O . PHE A 1 91 ? -13.562 10.664 13.469 1 97 91 PHE A O 1
ATOM 734 N N . GLN A 1 92 ? -14.188 10.438 11.328 1 97 92 GLN A N 1
ATOM 735 C CA . GLN A 1 92 ? -12.859 10.664 10.781 1 97 92 GLN A CA 1
ATOM 736 C C . GLN A 1 92 ? -12.312 12.023 11.211 1 97 92 GLN A C 1
ATOM 738 O O . GLN A 1 92 ? -11.18 12.125 11.672 1 97 92 GLN A O 1
ATOM 743 N N . LYS A 1 93 ? -13.156 13.047 11.078 1 98.19 93 LYS A N 1
ATOM 744 C CA . LYS A 1 93 ? -12.742 14.398 11.469 1 98.19 93 LYS A CA 1
ATOM 745 C C . LYS A 1 93 ? -12.383 14.461 12.945 1 98.19 93 LYS A C 1
ATOM 747 O O . LYS A 1 93 ? -11.438 15.156 13.336 1 98.19 93 LYS A O 1
ATOM 752 N N . THR A 1 94 ? -13.133 13.789 13.727 1 98.12 94 THR A N 1
ATOM 753 C CA . THR A 1 94 ? -12.836 13.727 15.156 1 9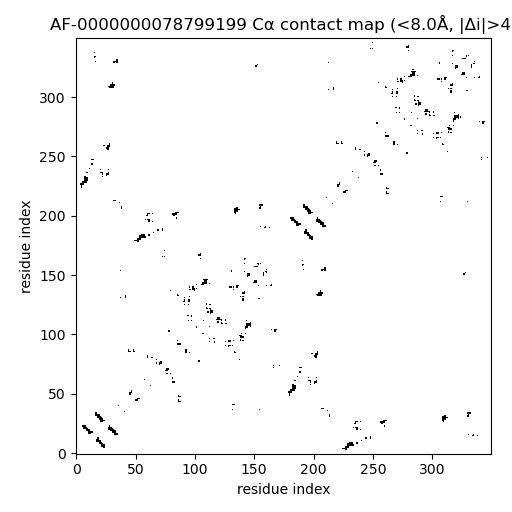8.12 94 THR A CA 1
ATOM 754 C C . THR A 1 94 ? -11.445 13.141 15.391 1 98.12 94 THR A C 1
ATOM 756 O O . THR A 1 94 ? -10.664 13.68 16.172 1 98.12 94 THR A O 1
ATOM 759 N N . VAL A 1 95 ? -11.156 12.062 14.75 1 98.38 95 VAL A N 1
ATOM 760 C CA . VAL A 1 95 ? -9.867 11.398 14.883 1 98.38 95 VAL A CA 1
ATOM 761 C C . VAL A 1 95 ? -8.758 12.32 14.391 1 98.38 95 VAL A 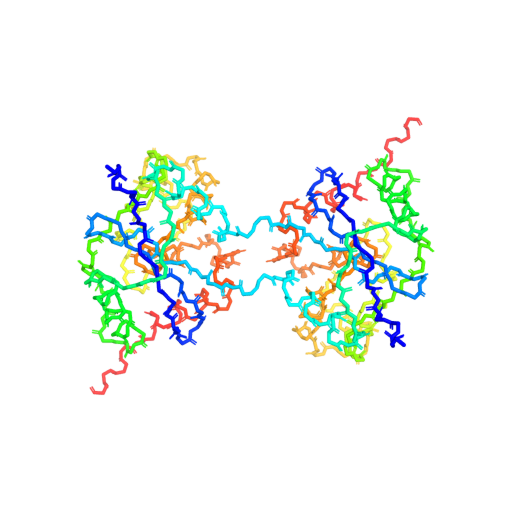C 1
ATOM 763 O O . VAL A 1 95 ? -7.723 12.461 15.039 1 98.38 95 VAL A O 1
ATOM 766 N N . TRP A 1 96 ? -8.938 12.961 13.227 1 98.38 96 TRP A N 1
ATOM 767 C CA . TRP A 1 96 ? -7.902 13.789 12.617 1 98.38 96 TRP A CA 1
ATOM 768 C C . TRP A 1 96 ? -7.641 15.039 13.461 1 98.38 96 TRP A C 1
ATOM 770 O O . TRP A 1 96 ? -6.504 15.5 13.562 1 98.38 96 TRP A O 1
ATOM 780 N N . ASN A 1 97 ? -8.711 15.562 14.047 1 98.31 97 ASN A N 1
ATOM 781 C CA . ASN A 1 97 ? -8.516 16.672 14.977 1 98.31 97 ASN A CA 1
ATOM 782 C C . ASN A 1 97 ? -7.699 16.25 16.188 1 98.31 97 ASN A C 1
ATOM 784 O O . ASN A 1 97 ? -6.914 17.047 16.719 1 98.31 97 ASN A O 1
ATOM 788 N N . GLU A 1 98 ? -7.934 15.047 16.672 1 98.25 98 GLU A N 1
ATOM 789 C CA . GLU A 1 98 ? -7.172 14.539 17.812 1 98.25 98 GLU A CA 1
ATOM 790 C C . GLU A 1 98 ? -5.699 14.359 17.453 1 98.25 98 GLU A C 1
ATOM 792 O O . GLU A 1 98 ? -4.82 14.539 18.297 1 98.25 98 GLU A O 1
ATOM 797 N N . LEU A 1 99 ? -5.391 13.984 16.203 1 98.31 99 LEU A N 1
ATOM 798 C CA . LEU A 1 99 ? -4.012 13.852 15.734 1 98.31 99 LEU A CA 1
ATOM 799 C C . LEU A 1 99 ? -3.238 15.148 15.969 1 98.31 99 LEU A C 1
ATOM 801 O O . LEU A 1 99 ? -2.055 15.109 16.312 1 98.31 99 LEU A O 1
ATOM 805 N N . LEU A 1 100 ? -3.908 16.281 15.758 1 98.2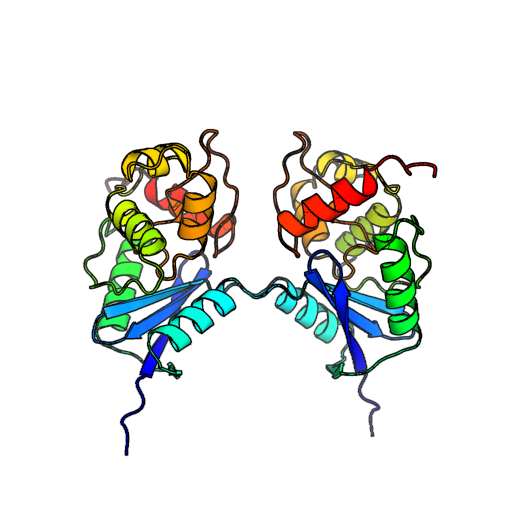5 100 LEU A N 1
ATOM 806 C CA . LEU A 1 100 ? -3.266 17.594 15.836 1 98.25 100 LEU A CA 1
ATOM 807 C C . LEU A 1 100 ? -2.768 17.859 17.25 1 98.25 100 LEU A C 1
ATOM 809 O O . LEU A 1 100 ? -1.929 18.75 17.453 1 98.25 100 LEU A O 1
ATOM 813 N N . LYS A 1 101 ? -3.246 17.141 18.172 1 97.81 101 LYS A N 1
ATOM 814 C CA . LYS A 1 101 ? -2.906 17.375 19.578 1 97.81 101 LYS A CA 1
ATOM 815 C C . LYS A 1 101 ? -1.664 16.578 19.984 1 97.81 101 LYS A C 1
ATOM 817 O O . LYS A 1 101 ? -1.099 16.797 21.047 1 97.81 101 LYS A O 1
ATOM 822 N N . ILE A 1 102 ? -1.236 15.648 19.203 1 97.56 102 ILE A N 1
ATOM 823 C CA . ILE A 1 102 ? -0.046 14.859 19.516 1 97.56 102 ILE A CA 1
ATOM 824 C C . ILE A 1 102 ? 1.205 15.695 19.25 1 97.56 102 ILE A C 1
ATOM 826 O O . ILE A 1 102 ? 1.47 16.094 18.109 1 97.56 102 ILE A O 1
ATOM 830 N N . PRO A 1 103 ? 2.027 15.891 20.266 1 96.75 103 PRO A N 1
ATOM 831 C CA . PRO A 1 103 ? 3.184 16.766 20.094 1 96.75 103 PRO A CA 1
ATOM 832 C C . PRO A 1 103 ? 4.273 16.141 19.219 1 96.75 103 PRO A C 1
ATOM 834 O O . PRO A 1 103 ? 4.355 14.914 19.125 1 96.75 103 PRO A O 1
ATOM 837 N N . PHE A 1 104 ? 5.062 17.047 18.609 1 97.19 104 PHE A N 1
ATOM 838 C CA . PHE A 1 104 ? 6.281 16.641 17.922 1 97.19 104 PHE A CA 1
ATOM 839 C C . PHE A 1 104 ? 7.133 15.742 18.812 1 97.19 104 PHE A C 1
ATOM 841 O O . PHE A 1 104 ? 7.375 16.047 19.969 1 97.19 104 PHE A O 1
ATOM 848 N N . GLY A 1 105 ? 7.512 14.57 18.312 1 95.25 105 GLY A N 1
ATOM 849 C CA . GLY A 1 105 ? 8.422 13.688 19.031 1 95.25 105 GLY A CA 1
ATOM 850 C C . GLY A 1 105 ? 7.719 12.727 19.969 1 95.25 105 GLY A C 1
ATOM 851 O O . GLY A 1 105 ? 8.359 11.898 20.609 1 95.25 105 GLY A O 1
ATOM 852 N N . ARG A 1 106 ? 6.43 12.789 20.062 1 96.19 106 ARG A N 1
ATOM 853 C CA . ARG A 1 106 ? 5.656 11.898 20.906 1 96.19 106 ARG A CA 1
ATOM 854 C C . ARG A 1 106 ? 4.766 10.984 20.078 1 96.19 106 ARG A C 1
ATOM 856 O O . ARG A 1 106 ? 4.293 11.367 19.016 1 96.19 106 ARG A O 1
ATOM 863 N N . THR A 1 107 ? 4.555 9.766 20.594 1 96.44 107 THR A N 1
ATOM 864 C CA . THR A 1 107 ? 3.66 8.812 19.953 1 96.44 107 THR A CA 1
ATOM 865 C C . THR A 1 107 ? 2.559 8.375 20.906 1 96.44 107 THR A C 1
ATOM 867 O O . THR A 1 107 ? 2.73 8.43 22.125 1 96.44 107 THR A O 1
ATOM 870 N N . ILE A 1 108 ? 1.479 8.016 20.391 1 97 108 ILE A N 1
ATOM 871 C CA . ILE A 1 108 ? 0.407 7.387 21.156 1 97 108 ILE A CA 1
ATOM 872 C C . ILE A 1 108 ? -0.043 6.105 20.453 1 97 108 ILE A C 1
ATOM 874 O O . ILE A 1 108 ? 0.226 5.914 19.266 1 97 108 ILE A O 1
ATOM 878 N N . SER A 1 109 ? -0.694 5.277 21.25 1 96.5 109 SER A N 1
ATOM 879 C CA . SER A 1 109 ? -1.23 4.062 20.641 1 96.5 109 SER A CA 1
ATOM 880 C C . SER A 1 109 ? -2.631 4.293 20.078 1 96.5 109 SER A C 1
ATOM 882 O O . SER A 1 109 ? -3.305 5.254 20.469 1 96.5 109 SER A O 1
ATOM 884 N N . TYR A 1 110 ? -3.062 3.396 19.172 1 94.06 110 TYR A N 1
ATOM 885 C CA . TYR A 1 110 ? -4.426 3.434 18.656 1 94.06 110 TYR A CA 1
ATOM 886 C C . TYR A 1 110 ? -5.441 3.326 19.781 1 94.06 110 TYR A C 1
ATOM 888 O O . TYR A 1 110 ? -6.484 3.982 19.766 1 94.06 110 TYR A O 1
ATOM 896 N N . GLY A 1 111 ? -5.039 2.461 20.734 1 95.69 111 GLY A N 1
ATOM 897 C CA . GLY A 1 111 ? -5.887 2.342 21.906 1 95.69 111 GLY A CA 1
ATOM 898 C C . GLY A 1 111 ? -6.004 3.635 22.688 1 95.69 111 GLY A C 1
ATOM 899 O O . GLY A 1 111 ? -7.102 4.012 23.109 1 95.69 111 GLY A O 1
ATOM 900 N N . GLU A 1 112 ? -4.93 4.289 22.984 1 97 112 GLU A N 1
ATOM 901 C CA . GLU A 1 112 ? -4.934 5.578 23.672 1 97 112 GLU A CA 1
ATOM 902 C C . GLU A 1 112 ? -5.742 6.613 22.891 1 97 112 GLU A C 1
ATOM 904 O O . GLU A 1 112 ? -6.508 7.379 23.484 1 97 112 GLU A O 1
ATOM 909 N N . MET A 1 113 ? -5.582 6.656 21.609 1 97.12 113 MET A N 1
ATOM 910 C CA . MET A 1 113 ? -6.352 7.562 20.766 1 97.12 113 MET A CA 1
ATOM 911 C C . MET A 1 113 ? -7.848 7.32 20.922 1 97.12 113 MET A C 1
ATOM 913 O O . MET A 1 113 ? -8.625 8.266 21.031 1 97.12 113 MET A O 1
ATOM 917 N N . ALA A 1 114 ? -8.211 6.07 20.859 1 97.19 114 ALA A N 1
ATOM 918 C CA . ALA A 1 114 ? -9.617 5.715 21.031 1 97.19 114 ALA A CA 1
ATOM 919 C C . ALA A 1 114 ? -10.156 6.227 22.375 1 97.19 114 ALA A C 1
ATOM 921 O O . ALA A 1 114 ? -11.266 6.762 22.438 1 97.19 114 ALA A O 1
ATOM 922 N N . ARG A 1 115 ? -9.367 6.082 23.375 1 97.31 115 ARG A N 1
ATOM 923 C CA . ARG A 1 115 ? -9.75 6.574 24.703 1 97.31 115 ARG A CA 1
ATOM 924 C C . ARG A 1 115 ? -9.875 8.094 24.703 1 97.31 115 ARG A C 1
ATOM 926 O O . ARG A 1 115 ? -10.797 8.641 25.297 1 97.31 115 ARG A O 1
ATOM 933 N N . HIS A 1 116 ? -8.953 8.75 24.109 1 97.31 116 HIS A N 1
ATOM 934 C CA . HIS A 1 116 ? -8.945 10.211 24.047 1 97.31 116 HIS A CA 1
ATOM 935 C C . HIS A 1 116 ? -10.227 10.75 23.422 1 97.31 116 HIS A C 1
ATOM 937 O O . HIS A 1 116 ? -10.727 11.805 23.812 1 97.31 116 HIS A O 1
ATOM 943 N N . ILE A 1 117 ? -10.758 10.047 22.422 1 97 117 ILE A N 1
ATOM 944 C CA . ILE A 1 117 ? -11.922 10.57 21.734 1 97 117 ILE A CA 1
ATOM 945 C C . ILE A 1 117 ? -13.195 10.031 22.375 1 97 117 ILE A C 1
ATOM 947 O O . ILE A 1 117 ? -14.289 10.172 21.828 1 97 117 ILE A O 1
ATOM 951 N N . GLY A 1 118 ? -13.016 9.32 23.531 1 96.94 118 GLY A N 1
ATOM 952 C CA . GLY A 1 118 ? -14.148 8.883 24.328 1 96.94 118 GLY A CA 1
ATOM 953 C C . GLY A 1 118 ? -14.781 7.605 23.812 1 96.94 118 GLY A C 1
ATOM 954 O O . GLY A 1 118 ? -15.953 7.328 24.078 1 96.94 118 GLY A O 1
ATOM 955 N N . MET A 1 119 ? -14.094 6.891 22.953 1 96.75 119 MET A N 1
ATOM 956 C CA . MET A 1 119 ? -14.594 5.645 22.375 1 96.75 119 MET A CA 1
ATOM 957 C C . MET A 1 119 ? -13.57 4.527 22.516 1 96.75 119 MET A C 1
ATOM 959 O O . MET A 1 119 ? -13.07 4.012 21.516 1 96.75 119 MET A O 1
ATOM 963 N N . PRO A 1 120 ? -13.359 4.078 23.719 1 96.06 120 PRO A N 1
ATOM 964 C CA . PRO A 1 120 ? -12.273 3.143 24.016 1 96.06 120 PRO A CA 1
ATOM 965 C C . PRO A 1 120 ? -12.391 1.837 23.234 1 96.06 120 PRO A C 1
ATOM 967 O O . PRO A 1 120 ? -11.398 1.146 23.016 1 96.06 120 PRO A O 1
ATOM 970 N N . GLN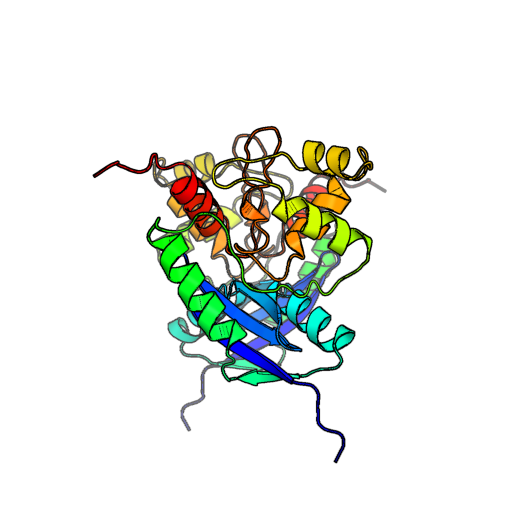 A 1 121 ? -13.539 1.486 22.75 1 94.88 121 GLN A N 1
ATOM 971 C CA . GLN A 1 121 ? -13.734 0.218 22.047 1 94.88 121 GLN A CA 1
ATOM 972 C C . GLN A 1 121 ? -13.555 0.385 20.547 1 94.88 121 GLN A C 1
ATOM 974 O O . GLN A 1 121 ? -13.578 -0.597 19.797 1 94.88 121 GLN A O 1
ATOM 979 N N . ALA A 1 122 ? -13.312 1.573 20.094 1 95.25 122 ALA A N 1
ATOM 980 C CA . ALA A 1 122 ? -13.297 1.854 18.656 1 95.25 122 ALA A CA 1
ATOM 981 C C . ALA A 1 122 ? -11.867 1.823 18.109 1 95.25 122 ALA A C 1
ATOM 983 O O . ALA A 1 122 ? -11.523 2.594 17.219 1 95.25 122 ALA A O 1
ATOM 984 N N . VAL A 1 123 ? -11.008 0.957 18.625 1 92 123 VAL A N 1
ATOM 985 C CA . VAL A 1 123 ? -9.586 0.939 18.297 1 92 123 VAL A CA 1
ATOM 986 C C . VAL A 1 123 ? -9.414 0.684 16.797 1 92 123 VAL A C 1
ATOM 988 O O . VAL A 1 123 ? -8.656 1.384 16.125 1 92 123 VAL A O 1
ATOM 991 N N . ARG A 1 124 ? -10.125 -0.273 16.25 1 87.81 124 ARG A N 1
ATOM 992 C CA . ARG A 1 124 ? -9.992 -0.6 14.836 1 87.81 124 ARG A CA 1
ATOM 993 C C . ARG A 1 124 ? -10.531 0.528 13.969 1 87.81 124 ARG A C 1
ATOM 995 O O . ARG A 1 124 ? -9.969 0.83 12.914 1 87.81 124 ARG A O 1
ATOM 1002 N N . ALA A 1 125 ? -11.68 1.124 14.391 1 90.81 125 ALA A N 1
ATOM 1003 C CA . ALA A 1 125 ? -12.25 2.24 13.648 1 90.81 125 ALA A CA 1
ATOM 1004 C C . ALA A 1 125 ? -11.305 3.434 13.625 1 90.81 125 ALA A C 1
ATOM 1006 O O . ALA A 1 125 ? -11.188 4.125 12.609 1 90.81 125 ALA A O 1
ATOM 1007 N N . VAL A 1 126 ? -10.602 3.65 14.734 1 95.31 126 VAL A N 1
ATOM 1008 C CA . VAL A 1 126 ? -9.609 4.719 14.836 1 95.31 126 VAL A CA 1
ATOM 1009 C C . VAL A 1 126 ? -8.453 4.441 13.883 1 95.31 126 VAL A C 1
ATOM 1011 O O . VAL A 1 126 ? -7.969 5.352 13.203 1 95.31 126 VAL A O 1
ATOM 1014 N N . ALA A 1 127 ? -8.086 3.197 13.844 1 90.75 127 ALA A N 1
ATOM 1015 C CA . ALA A 1 127 ? -6.996 2.814 12.945 1 90.75 127 ALA A CA 1
ATOM 1016 C C . ALA A 1 127 ? -7.367 3.088 11.492 1 90.75 127 ALA A C 1
ATOM 1018 O O . ALA A 1 127 ? -6.559 3.617 10.727 1 90.75 127 ALA A O 1
ATOM 1019 N N . ASN A 1 128 ? -8.516 2.742 11.102 1 88.38 128 ASN A N 1
ATOM 1020 C CA . ASN A 1 128 ? -9.008 2.979 9.75 1 88.38 128 ASN A CA 1
ATOM 1021 C C . ASN A 1 128 ? -9.062 4.469 9.43 1 88.38 128 ASN A C 1
ATOM 1023 O O . ASN A 1 128 ? -8.688 4.883 8.328 1 88.38 128 ASN A O 1
ATOM 1027 N N . ALA A 1 129 ? -9.578 5.246 10.367 1 94.25 129 ALA A N 1
ATOM 1028 C CA . ALA A 1 129 ? -9.648 6.695 10.188 1 94.25 129 ALA A CA 1
ATOM 1029 C C . ALA A 1 129 ? -8.258 7.301 10.039 1 94.25 129 ALA A C 1
ATOM 1031 O O . ALA A 1 129 ? -8.047 8.195 9.211 1 94.25 129 ALA A O 1
ATOM 1032 N N . ASN A 1 130 ? -7.309 6.824 10.891 1 94.5 130 ASN A N 1
ATOM 1033 C CA . ASN A 1 130 ? -5.922 7.27 10.805 1 94.5 130 ASN A CA 1
ATOM 1034 C C . ASN A 1 130 ? -5.344 7.02 9.414 1 94.5 130 ASN A C 1
ATOM 1036 O O . ASN A 1 130 ? -4.684 7.895 8.852 1 94.5 130 ASN A O 1
ATOM 1040 N N . GLY A 1 131 ? -5.656 5.91 8.859 1 91.06 131 GLY A N 1
ATOM 1041 C CA . GLY A 1 131 ? -5.172 5.535 7.543 1 91.06 131 GLY A CA 1
ATOM 1042 C C . GLY A 1 131 ? -5.832 6.309 6.418 1 91.06 131 GLY A C 1
ATOM 1043 O O . GLY A 1 131 ? -5.277 6.422 5.324 1 91.06 131 GLY A O 1
ATOM 1044 N N . ALA A 1 132 ? -6.992 6.859 6.676 1 90.94 132 ALA A N 1
ATOM 1045 C CA . ALA A 1 132 ? -7.754 7.582 5.66 1 90.94 132 ALA A CA 1
ATOM 1046 C C . ALA A 1 132 ? -7.383 9.062 5.641 1 90.94 132 ALA A C 1
ATOM 1048 O O . ALA A 1 132 ? -7.918 9.828 4.84 1 90.94 132 ALA A O 1
ATOM 1049 N N . ASN A 1 133 ? -6.465 9.43 6.52 1 94.5 133 ASN A N 1
ATOM 1050 C CA . ASN A 1 133 ? -6.02 10.812 6.598 1 94.5 133 ASN A CA 1
ATOM 1051 C C . ASN A 1 133 ? -5.48 11.312 5.258 1 94.5 133 ASN A C 1
ATOM 1053 O O . ASN A 1 133 ? -4.559 10.711 4.695 1 94.5 133 ASN A O 1
ATOM 1057 N N . SER A 1 134 ? -6.031 12.422 4.777 1 94.56 134 SER A N 1
ATOM 1058 C CA . SER A 1 134 ? -5.609 12.945 3.486 1 94.56 134 SER A CA 1
ATOM 1059 C C . SER A 1 134 ? -4.516 14 3.65 1 94.56 134 SER A C 1
ATOM 1061 O O . SER A 1 134 ? -3.979 14.5 2.664 1 94.56 134 SER A O 1
ATOM 1063 N N . ILE A 1 135 ? -4.172 14.367 4.867 1 96.94 135 ILE A N 1
ATOM 1064 C CA . ILE A 1 135 ? -3.207 15.445 5.078 1 96.94 135 ILE A CA 1
ATOM 1065 C C . ILE A 1 135 ? -2.068 14.945 5.965 1 96.94 135 ILE A C 1
ATOM 1067 O O . ILE A 1 135 ? -1.798 15.523 7.02 1 96.94 135 ILE A O 1
ATOM 1071 N N . SER A 1 136 ? -1.333 13.977 5.461 1 95.31 136 SER A N 1
ATOM 1072 C CA . SER A 1 136 ? -0.21 13.375 6.176 1 95.31 136 SER A CA 1
ATOM 1073 C C . SER A 1 136 ? 0.796 14.445 6.609 1 95.31 136 SER A C 1
ATOM 1075 O O . SER A 1 136 ? 0.896 15.5 5.98 1 95.31 136 SER A O 1
ATOM 1077 N N . ILE A 1 137 ? 1.563 14.164 7.703 1 96.12 137 ILE A N 1
ATOM 1078 C CA . ILE A 1 137 ? 2.611 14.984 8.297 1 96.12 137 ILE A CA 1
ATOM 1079 C C . ILE A 1 137 ? 1.985 16.203 8.984 1 96.12 137 ILE A C 1
ATOM 1081 O O . ILE A 1 137 ? 2.311 16.5 10.141 1 96.12 137 ILE A O 1
ATOM 1085 N N . PHE A 1 138 ? 0.994 16.922 8.305 1 98.31 138 PHE A N 1
ATOM 1086 C CA . PHE A 1 138 ? 0.292 18.031 8.953 1 98.31 138 PHE A CA 1
ATOM 1087 C C . PHE A 1 138 ? -0.631 17.5 10.055 1 98.31 138 PHE A C 1
ATOM 1089 O O . PHE A 1 138 ? -0.677 18.062 11.148 1 98.31 138 PHE A O 1
ATOM 1096 N N . ALA A 1 139 ? -1.476 16.594 9.695 1 98.19 139 ALA A N 1
ATOM 1097 C CA . ALA A 1 139 ? -2.109 15.727 10.688 1 98.19 139 ALA A CA 1
ATOM 1098 C C . ALA A 1 139 ? -1.295 14.453 10.914 1 98.19 139 ALA A C 1
ATOM 1100 O O . ALA A 1 139 ? -1.319 13.539 10.086 1 98.19 139 ALA A O 1
ATOM 1101 N N . PRO A 1 140 ? -0.557 14.422 11.961 1 98.06 140 PRO A N 1
ATOM 1102 C CA . PRO A 1 140 ? 0.572 13.5 12.078 1 98.06 140 PRO A CA 1
ATOM 1103 C C . PRO A 1 140 ? 0.134 12.07 12.391 1 98.06 140 PRO A C 1
ATOM 1105 O O . PRO A 1 140 ? 0.444 11.547 13.469 1 98.06 140 PRO A O 1
ATOM 1108 N N . CYS A 1 141 ? -0.456 11.43 11.414 1 97.06 141 CYS A N 1
ATOM 1109 C CA . CYS A 1 141 ? -0.936 10.062 11.547 1 97.06 141 CYS A CA 1
ATOM 1110 C C . CYS A 1 141 ? 0.22 9.102 11.805 1 97.06 141 CYS A C 1
ATOM 1112 O O . CYS A 1 141 ? 0.018 8.008 12.328 1 97.06 141 CYS A O 1
ATOM 1114 N N . HIS A 1 142 ? 1.446 9.492 11.461 1 95.31 142 HIS A N 1
ATOM 1115 C CA . HIS A 1 142 ? 2.613 8.648 11.672 1 95.31 142 HIS A CA 1
ATOM 1116 C C . HIS A 1 142 ? 2.932 8.5 13.156 1 95.31 142 HIS A C 1
ATOM 1118 O O . HIS A 1 142 ? 3.684 7.602 13.547 1 95.31 142 HIS A O 1
ATOM 1124 N N . ARG A 1 143 ? 2.406 9.336 13.992 1 96.31 143 ARG A N 1
ATOM 1125 C CA . ARG A 1 143 ? 2.713 9.359 15.422 1 96.31 143 ARG A CA 1
ATOM 1126 C C . ARG A 1 143 ? 1.814 8.391 16.188 1 96.31 143 ARG A C 1
ATOM 1128 O O . ARG A 1 143 ? 1.967 8.219 17.406 1 96.31 143 ARG A O 1
ATOM 1135 N N . VAL A 1 144 ? 0.865 7.758 15.547 1 96.44 144 VAL A N 1
ATOM 1136 C CA . VAL A 1 144 ? 0.032 6.73 16.156 1 96.44 144 VAL A CA 1
ATOM 1137 C C . VAL A 1 144 ? 0.579 5.348 15.812 1 96.44 144 VAL A C 1
ATOM 1139 O O . VAL A 1 144 ? 0.678 4.988 14.641 1 96.44 144 VAL A O 1
ATOM 1142 N N . ILE A 1 145 ? 0.922 4.598 16.812 1 93.31 145 ILE A N 1
ATOM 1143 C CA . ILE A 1 145 ? 1.591 3.324 16.578 1 93.31 145 ILE A CA 1
ATOM 1144 C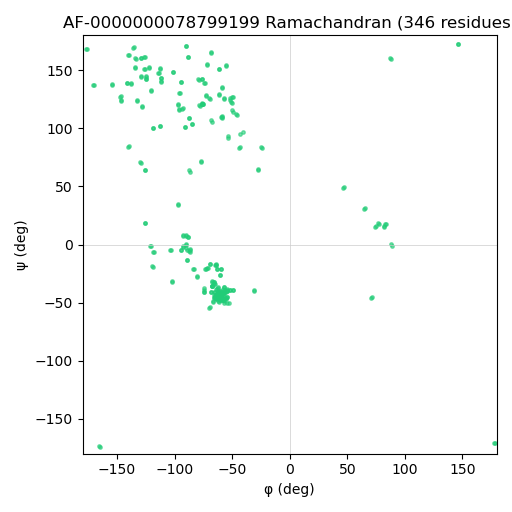 C . ILE A 1 145 ? 0.978 2.248 17.484 1 93.31 145 ILE A C 1
ATOM 1146 O O . ILE A 1 145 ? 0.145 2.545 18.344 1 93.31 145 ILE A O 1
ATOM 1150 N N . GLY A 1 146 ? 1.352 1.042 17.203 1 88.56 146 GLY A N 1
ATOM 1151 C CA . GLY A 1 146 ? 0.886 -0.043 18.047 1 88.56 146 GLY A CA 1
ATOM 1152 C C . GLY A 1 146 ? 1.342 0.09 19.484 1 88.56 146 GLY A C 1
ATOM 1153 O O . GLY A 1 146 ? 2.408 0.647 19.766 1 88.56 146 GLY A O 1
ATOM 1154 N N . SER A 1 147 ? 0.541 -0.445 20.375 1 88.75 147 SER A N 1
ATOM 1155 C CA . SER A 1 147 ? 0.866 -0.382 21.797 1 88.75 147 SER A CA 1
ATOM 1156 C C . SER A 1 147 ? 2.189 -1.078 22.094 1 88.75 147 SER A C 1
ATOM 1158 O O . SER A 1 147 ? 2.863 -0.752 23.062 1 88.75 147 SER A O 1
ATOM 1160 N N . ASP A 1 148 ? 2.502 -2.029 21.234 1 85 148 ASP A N 1
ATOM 1161 C CA . ASP A 1 148 ? 3.773 -2.73 2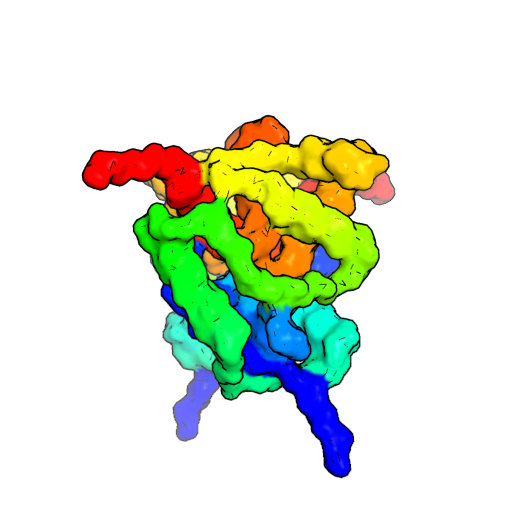1.391 1 85 148 ASP A CA 1
ATOM 1162 C C . ASP A 1 148 ? 4.887 -2.029 20.609 1 85 148 ASP A C 1
ATOM 1164 O O . ASP A 1 148 ? 5.961 -2.6 20.406 1 85 148 ASP A O 1
ATOM 1168 N N . HIS A 1 149 ? 4.617 -0.886 20.078 1 84.62 149 HIS A N 1
ATOM 1169 C CA . HIS A 1 149 ? 5.543 -0.024 19.344 1 84.62 149 HIS A CA 1
ATOM 1170 C C . HIS A 1 149 ? 5.836 -0.579 17.953 1 84.62 149 HIS A C 1
ATOM 1172 O O . HIS A 1 149 ? 6.812 -0.179 17.312 1 84.62 149 HIS A O 1
ATOM 1178 N N . SER A 1 150 ? 4.98 -1.487 17.609 1 77.94 150 SER A N 1
ATOM 1179 C CA . SER A 1 150 ? 5.109 -2.006 16.25 1 77.94 150 SER A CA 1
ATOM 1180 C C . SER A 1 150 ? 4.559 -1.019 15.227 1 77.94 150 SER A C 1
ATOM 1182 O O . SER A 1 150 ? 3.596 -0.301 15.508 1 77.94 150 SER A O 1
ATOM 1184 N N . LEU A 1 151 ? 5.262 -0.969 14.117 1 78.94 151 LEU A N 1
ATOM 1185 C CA . LEU A 1 151 ? 4.777 -0.186 12.984 1 78.94 151 LEU A CA 1
ATOM 1186 C C . LEU A 1 151 ? 3.961 -1.056 12.031 1 78.94 151 LEU A C 1
ATOM 1188 O O . LEU A 1 151 ? 4.422 -2.113 11.602 1 78.94 151 LEU A O 1
ATOM 1192 N N . THR A 1 152 ? 2.715 -0.826 11.805 1 69.56 152 THR A N 1
ATOM 1193 C CA . THR A 1 152 ? 1.857 -1.749 11.07 1 69.56 152 THR A CA 1
ATOM 1194 C C . THR A 1 152 ? 1.639 -1.261 9.641 1 69.56 152 THR A C 1
ATOM 1196 O O . THR A 1 152 ? 1.392 -2.061 8.734 1 69.56 152 THR A O 1
ATOM 1199 N N . GLY A 1 153 ? 1.613 0.009 9.375 1 75.69 153 GLY A N 1
ATOM 1200 C CA . GLY A 1 153 ? 1.393 0.564 8.047 1 75.69 153 GLY A CA 1
ATOM 1201 C C . GLY A 1 153 ? 1.496 2.078 8.008 1 75.69 153 GLY A C 1
ATOM 1202 O O . GLY A 1 153 ? 1.591 2.725 9.055 1 75.69 153 GLY A O 1
ATOM 1203 N N . TYR A 1 154 ? 1.534 2.551 6.805 1 83.88 154 TYR A N 1
ATOM 1204 C CA . TYR A 1 154 ? 1.592 3.988 6.566 1 83.88 154 TYR A CA 1
ATOM 1205 C C . TYR A 1 154 ? 1.395 4.305 5.09 1 83.88 154 TYR A C 1
ATOM 1207 O O . TYR A 1 154 ? 1.871 3.57 4.223 1 83.88 154 TYR A O 1
ATOM 1215 N N . GLY A 1 155 ? 0.662 5.242 4.867 1 78.25 155 GLY A N 1
ATOM 1216 C CA . GLY A 1 155 ? 0.397 5.629 3.49 1 78.25 155 GLY A CA 1
ATOM 1217 C C . GLY A 1 155 ? 1.655 5.762 2.652 1 78.25 155 GLY A C 1
ATOM 1218 O O . GLY A 1 155 ? 1.673 5.375 1.483 1 78.25 155 GLY A O 1
ATOM 1219 N N . GLY A 1 156 ? 2.738 6.301 3.201 1 78.88 156 GLY A N 1
ATOM 1220 C CA . GLY A 1 156 ? 4.012 6.492 2.523 1 78.88 156 GLY A CA 1
ATOM 1221 C C . GLY A 1 156 ? 4.934 5.293 2.635 1 78.88 156 GLY A C 1
ATOM 1222 O O . GLY A 1 156 ? 6.066 5.328 2.145 1 78.88 156 GLY A O 1
ATOM 1223 N N . GLY A 1 157 ? 4.344 4.227 3.213 1 78.5 157 GLY A N 1
ATOM 1224 C CA . GLY A 1 157 ? 5.188 3.078 3.494 1 78.5 157 GLY A CA 1
ATOM 1225 C C . GLY A 1 157 ? 5.875 3.16 4.844 1 78.5 157 GLY A C 1
ATOM 1226 O O . GLY A 1 157 ? 6.031 4.246 5.402 1 78.5 157 GLY A O 1
ATOM 1227 N N . LEU A 1 158 ? 6.328 1.982 5.344 1 77.81 158 LEU A N 1
ATOM 1228 C CA . LEU A 1 158 ? 6.934 1.904 6.668 1 77.81 158 LEU A CA 1
ATOM 1229 C C . LEU A 1 158 ? 8.25 2.672 6.707 1 77.81 158 LEU A C 1
ATOM 1231 O O . LEU A 1 158 ? 8.617 3.227 7.746 1 77.81 158 LEU A O 1
ATOM 1235 N N . SER A 1 159 ? 8.977 2.725 5.625 1 77 159 SER A N 1
ATOM 1236 C CA . SER A 1 159 ? 10.227 3.471 5.57 1 77 159 SER A CA 1
ATOM 1237 C C . SER A 1 159 ? 10 4.957 5.82 1 77 159 SER A C 1
ATOM 1239 O O . SER A 1 159 ? 10.727 5.582 6.59 1 77 159 SER A O 1
ATOM 1241 N N . ALA A 1 160 ? 8.969 5.504 5.16 1 85.5 160 ALA A N 1
ATOM 1242 C CA . ALA A 1 160 ? 8.633 6.906 5.395 1 85.5 160 ALA A CA 1
ATOM 1243 C C . ALA A 1 160 ? 8.203 7.137 6.836 1 85.5 160 ALA A C 1
ATOM 1245 O O . ALA A 1 160 ? 8.602 8.117 7.465 1 85.5 160 ALA A O 1
ATOM 1246 N N . LYS A 1 161 ? 7.371 6.191 7.312 1 88.69 161 LYS A N 1
ATOM 1247 C CA . LYS A 1 161 ? 6.918 6.305 8.695 1 88.69 161 LYS A CA 1
ATOM 1248 C C . LYS A 1 161 ? 8.102 6.316 9.664 1 88.69 161 LYS A C 1
ATOM 1250 O O . LYS A 1 161 ? 8.18 7.172 10.547 1 88.69 161 LYS A O 1
ATOM 1255 N N . ARG A 1 162 ? 9.016 5.461 9.539 1 87.06 162 ARG A N 1
ATOM 1256 C CA . ARG A 1 162 ? 10.211 5.363 10.383 1 87.06 162 ARG A CA 1
ATOM 1257 C C . ARG A 1 162 ? 11.055 6.629 10.281 1 87.06 162 ARG A C 1
ATOM 1259 O O . ARG A 1 162 ? 11.562 7.125 11.289 1 87.06 162 ARG A O 1
ATOM 1266 N N . PHE A 1 163 ? 11.258 7.078 9.078 1 87.88 163 PHE A N 1
ATOM 1267 C CA . PHE A 1 163 ? 12.031 8.289 8.852 1 87.88 163 PHE A CA 1
ATOM 1268 C C . PHE A 1 163 ? 11.445 9.453 9.648 1 87.88 163 PHE A C 1
ATOM 1270 O O . PHE A 1 163 ? 12.18 10.18 10.32 1 87.88 163 PHE A O 1
ATOM 1277 N N . LEU A 1 164 ? 10.133 9.617 9.594 1 94.81 164 LEU A N 1
ATOM 1278 C CA . LEU A 1 164 ? 9.469 10.719 10.281 1 94.81 164 LEU A CA 1
ATOM 1279 C C . LEU A 1 164 ? 9.617 10.586 11.789 1 94.81 164 LEU A C 1
ATOM 1281 O O . LEU A 1 164 ? 9.898 11.57 12.484 1 94.81 164 LEU A O 1
ATOM 1285 N N . LEU A 1 165 ? 9.406 9.391 12.297 1 93.88 165 LEU A N 1
ATOM 1286 C CA . LEU A 1 165 ? 9.539 9.148 13.734 1 93.88 165 LEU A CA 1
ATOM 1287 C C . LEU A 1 165 ? 10.961 9.414 14.203 1 93.88 165 LEU A C 1
ATOM 1289 O O . LEU A 1 165 ? 11.172 10.016 15.258 1 93.88 165 LEU A O 1
ATOM 1293 N N . GLU A 1 166 ? 11.961 8.977 13.414 1 90.69 166 GLU A N 1
ATOM 1294 C CA . GLU A 1 166 ? 13.367 9.211 13.734 1 90.69 166 GLU A CA 1
ATOM 1295 C C . GLU A 1 166 ? 13.703 10.695 13.68 1 90.69 166 GLU A C 1
ATOM 1297 O O . GLU A 1 166 ? 14.422 11.211 14.539 1 90.69 166 GLU A O 1
ATOM 1302 N N . LEU A 1 167 ? 13.242 11.344 12.633 1 92.25 167 LEU A N 1
ATOM 1303 C CA . LEU A 1 167 ? 13.438 12.781 12.5 1 92.25 167 LEU A CA 1
ATOM 1304 C C . LEU A 1 167 ? 12.977 13.508 13.758 1 92.25 167 LEU A C 1
ATOM 1306 O O . LEU A 1 167 ? 13.641 14.438 14.227 1 92.25 167 LEU A O 1
ATOM 1310 N N . GLU A 1 168 ? 11.852 13.031 14.32 1 94.94 168 GLU A N 1
ATOM 1311 C CA . GLU A 1 168 ? 11.25 13.727 15.453 1 94.94 168 GLU A CA 1
ATOM 1312 C C . GLU A 1 168 ? 11.906 13.312 16.766 1 94.94 168 GLU A C 1
ATOM 1314 O O . GLU A 1 168 ? 11.727 13.977 17.797 1 94.94 168 GLU A O 1
ATOM 1319 N N . SER A 1 169 ? 12.555 12.141 16.766 1 88.81 169 SER A N 1
ATOM 1320 C CA . SER A 1 169 ? 13.203 11.656 17.984 1 88.81 169 SER A CA 1
ATOM 1321 C C . SER A 1 169 ? 14.562 12.312 18.188 1 88.81 169 SER A C 1
ATOM 1323 O O . SER A 1 169 ? 15.148 12.227 19.266 1 88.81 169 SER A O 1
ATOM 1325 N N . GLN A 1 170 ? 15.25 12.75 17.047 1 70.88 170 GLN A N 1
ATOM 1326 C CA . GLN A 1 170 ? 16.609 13.281 17.109 1 70.88 170 GLN A CA 1
ATOM 1327 C C . GLN A 1 170 ? 16.672 14.508 18.031 1 70.88 170 GLN A C 1
ATOM 1329 O O . GLN A 1 170 ? 15.82 15.391 17.938 1 70.88 170 GLN A O 1
ATOM 1334 N N . PRO A 1 171 ? 17.328 14.25 19.188 1 56.97 171 PRO A N 1
ATOM 1335 C CA . PRO A 1 171 ? 17.641 15.422 20.016 1 56.97 171 PRO A CA 1
ATOM 1336 C C . PRO A 1 171 ? 18.234 16.578 19.203 1 56.97 171 PRO A C 1
ATOM 1338 O O . PRO A 1 171 ? 18.875 16.344 18.172 1 56.97 171 PRO A O 1
ATOM 1341 N N . ARG A 1 172 ? 17.562 17.781 18.984 1 48.97 172 ARG A N 1
ATOM 1342 C CA . ARG A 1 172 ? 18.203 18.969 18.438 1 48.97 172 ARG A CA 1
ATOM 1343 C C . ARG A 1 172 ? 19.703 18.938 18.719 1 48.97 172 ARG A C 1
ATOM 1345 O O . ARG A 1 172 ? 20.125 18.875 19.875 1 48.97 172 ARG A O 1
ATOM 1352 N N . LEU A 1 173 ? 20.547 18.297 17.969 1 36.94 173 LEU A N 1
ATOM 1353 C CA . LEU A 1 173 ? 21.906 18.75 18.266 1 36.94 173 LEU A CA 1
ATOM 1354 C C . LEU A 1 173 ? 21.953 20.266 18.375 1 36.94 173 LEU A C 1
ATOM 1356 O O . LEU A 1 173 ? 21.516 20.984 17.469 1 36.94 173 LEU A O 1
ATOM 1360 N N . MET A 1 174 ? 21.625 20.797 19.5 1 35.06 174 MET A N 1
ATOM 1361 C CA . MET A 1 174 ? 22.203 22.094 19.844 1 35.06 174 MET A CA 1
ATOM 1362 C C . MET A 1 174 ? 23.547 22.297 19.172 1 35.06 174 MET A C 1
ATOM 1364 O O . MET A 1 174 ? 24.516 21.594 19.484 1 35.06 174 MET A O 1
ATOM 1368 N N . LEU A 1 175 ? 23.641 22.375 17.812 1 27.58 175 LEU A N 1
ATOM 1369 C CA . LEU A 1 175 ? 24.797 23.219 17.578 1 27.58 175 LEU A CA 1
ATOM 1370 C C . LEU A 1 175 ? 24.547 24.641 18.094 1 27.58 175 LEU A C 1
ATOM 1372 O O . LEU A 1 175 ? 23.438 25.156 17.953 1 27.58 175 LEU A O 1
ATOM 1376 N N . MET B 1 1 ? -21.453 30.094 -16.781 1 32.97 1 MET B N 1
ATOM 1377 C CA . MET B 1 1 ? -20.422 29.062 -16.828 1 32.97 1 MET B CA 1
ATOM 1378 C C . MET B 1 1 ? -20.078 28.578 -15.43 1 32.97 1 MET B C 1
ATOM 1380 O O . MET B 1 1 ? -19.672 29.359 -14.578 1 32.97 1 MET B O 1
ATOM 1384 N N . LYS B 1 2 ? -20.734 27.625 -14.891 1 45.38 2 LYS B N 1
ATOM 1385 C CA . LYS B 1 2 ? -20.719 27.266 -13.477 1 45.38 2 LYS B CA 1
ATOM 1386 C C . LYS B 1 2 ? -19.297 27.047 -12.984 1 45.38 2 LYS B C 1
ATOM 1388 O O . LYS B 1 2 ? -18.516 26.312 -13.602 1 45.38 2 LYS B O 1
ATOM 1393 N N . GLU B 1 3 ? -18.609 27.906 -12.461 1 51.94 3 GLU B N 1
ATOM 1394 C CA . GLU B 1 3 ? -17.203 27.922 -12.055 1 51.94 3 GLU B CA 1
ATOM 1395 C C . GLU B 1 3 ? -16.828 26.609 -11.367 1 51.94 3 GLU B C 1
ATOM 1397 O O . GLU B 1 3 ? -17.484 26.203 -10.398 1 51.94 3 GLU B O 1
ATOM 1402 N N . LYS B 1 4 ? -16.312 25.719 -12.055 1 69 4 LYS B N 1
ATOM 1403 C CA . LYS B 1 4 ? -16.031 24.359 -11.617 1 69 4 LYS B CA 1
ATOM 1404 C C . LYS B 1 4 ? -15.086 24.359 -10.414 1 69 4 LYS B C 1
ATOM 1406 O O . LYS B 1 4 ? -14.055 25.016 -10.422 1 69 4 LYS B O 1
ATOM 1411 N N . ASN B 1 5 ? -15.539 24 -9.25 1 88.62 5 ASN B N 1
ATOM 1412 C CA . ASN B 1 5 ? -14.711 23.875 -8.062 1 88.62 5 ASN B CA 1
ATOM 1413 C C . ASN B 1 5 ? -13.469 23.016 -8.328 1 88.62 5 ASN B C 1
ATOM 1415 O O . ASN B 1 5 ? -13.562 21.984 -8.984 1 88.62 5 ASN B O 1
ATOM 1419 N N . THR B 1 6 ? -12.312 23.703 -8.047 1 92.88 6 THR B N 1
ATOM 1420 C CA . THR B 1 6 ? -11.07 23.016 -8.367 1 92.88 6 THR B CA 1
ATOM 1421 C C . THR B 1 6 ? -10.219 22.844 -7.113 1 92.88 6 THR B C 1
ATOM 1423 O O . THR B 1 6 ? -10.094 23.75 -6.305 1 92.88 6 THR B O 1
ATOM 1426 N N . ILE B 1 7 ? -9.742 21.656 -6.938 1 94.69 7 ILE B N 1
ATOM 1427 C CA . ILE B 1 7 ? -8.664 21.406 -5.988 1 94.69 7 ILE B CA 1
ATOM 1428 C C . ILE B 1 7 ? -7.316 21.609 -6.676 1 94.69 7 ILE B C 1
ATOM 1430 O O . ILE B 1 7 ? -6.957 20.844 -7.578 1 94.69 7 ILE B O 1
ATOM 1434 N N . LYS B 1 8 ? -6.613 22.609 -6.375 1 94.31 8 LYS B N 1
ATOM 1435 C CA . LYS B 1 8 ? -5.285 22.828 -6.934 1 94.31 8 LYS B CA 1
ATOM 1436 C C . LYS B 1 8 ? -4.27 21.859 -6.332 1 94.31 8 LYS B C 1
ATOM 1438 O O . LYS B 1 8 ? -4.211 21.688 -5.113 1 94.31 8 LYS B O 1
ATOM 1443 N N . ILE B 1 9 ? -3.539 21.172 -7.145 1 94 9 ILE B N 1
ATOM 1444 C CA . ILE B 1 9 ? -2.617 20.172 -6.637 1 94 9 ILE B CA 1
ATOM 1445 C C . ILE B 1 9 ? -1.213 20.438 -7.176 1 94 9 ILE B C 1
ATOM 1447 O O . ILE B 1 9 ? -1.054 20.969 -8.273 1 94 9 ILE B O 1
ATOM 1451 N N . LYS B 1 10 ? -0.173 20.047 -6.422 1 91.94 10 LYS B N 1
ATOM 1452 C CA . LYS B 1 10 ? 1.241 20.172 -6.766 1 91.94 10 LYS B CA 1
ATOM 1453 C C . LYS B 1 10 ? 2.072 19.109 -6.047 1 91.94 10 LYS B C 1
ATOM 1455 O O . LYS B 1 10 ? 1.846 18.828 -4.867 1 91.94 10 LYS B O 1
ATOM 1460 N N . SER B 1 11 ? 2.994 18.531 -6.766 1 90.31 11 SER B N 1
ATOM 1461 C CA . SER B 1 11 ? 3.881 17.547 -6.168 1 90.31 11 SER B CA 1
ATOM 1462 C C . SER B 1 11 ? 4.996 18.203 -5.363 1 90.31 11 SER B C 1
ATOM 1464 O O . SER B 1 11 ? 5.449 19.297 -5.711 1 90.31 11 SER B O 1
ATOM 1466 N N . TYR B 1 12 ? 5.355 17.609 -4.238 1 90.62 12 TYR B N 1
ATOM 1467 C CA . TYR B 1 12 ? 6.441 18.031 -3.363 1 90.62 12 TYR B CA 1
ATOM 1468 C C . TYR B 1 12 ? 7.387 16.875 -3.064 1 90.62 12 TYR B C 1
ATOM 1470 O O . TYR B 1 12 ? 6.965 15.844 -2.533 1 90.62 12 TYR B O 1
ATOM 1478 N N . GLU B 1 13 ? 8.641 17.031 -3.443 1 86.56 13 GLU B N 1
ATOM 1479 C CA . GLU B 1 13 ? 9.648 16.016 -3.156 1 86.56 13 GLU B CA 1
ATOM 1480 C C . GLU B 1 13 ? 10.242 16.203 -1.762 1 86.56 13 GLU B C 1
ATOM 1482 O O . GLU B 1 13 ? 11.062 17.078 -1.546 1 86.56 13 GLU B O 1
ATOM 1487 N N . SER B 1 14 ? 9.836 15.375 -0.828 1 89.62 14 SER B N 1
ATOM 1488 C CA . SER B 1 14 ? 10.391 15.406 0.521 1 89.62 14 SER B CA 1
ATOM 1489 C C . SER B 1 14 ? 11.602 14.477 0.644 1 89.62 14 SER B C 1
ATOM 1491 O O . SER B 1 14 ? 11.875 13.688 -0.26 1 89.62 14 SER B O 1
ATOM 1493 N N . PRO B 1 15 ? 12.375 14.5 1.762 1 86.81 15 PRO B N 1
ATOM 1494 C CA . PRO B 1 15 ? 13.516 13.617 1.979 1 86.81 15 PRO B CA 1
ATOM 1495 C C . PRO B 1 15 ? 13.117 12.148 2.072 1 86.81 15 PRO B C 1
ATOM 1497 O O . PRO B 1 15 ? 13.961 11.258 1.916 1 86.81 15 PRO B O 1
ATOM 1500 N N . CYS B 1 16 ? 11.844 11.859 2.312 1 83.25 16 CYS B N 1
ATOM 1501 C CA . CYS B 1 16 ? 11.469 10.461 2.527 1 83.25 16 CYS B CA 1
ATOM 1502 C C . CYS B 1 16 ? 10.344 10.047 1.585 1 83.25 16 CYS B C 1
ATOM 1504 O O . CYS B 1 16 ? 9.602 9.117 1.877 1 83.25 16 CYS B O 1
ATOM 1506 N N . GLY B 1 17 ? 10.156 10.797 0.532 1 81.12 17 GLY B N 1
ATOM 1507 C CA . GLY B 1 17 ? 9.156 10.422 -0.458 1 81.12 17 GLY B CA 1
ATOM 1508 C C . GLY B 1 17 ? 8.469 11.609 -1.098 1 81.12 17 GLY B C 1
ATOM 1509 O O . GLY B 1 17 ? 8.602 12.742 -0.623 1 81.12 17 GLY B O 1
ATOM 1510 N N . VAL B 1 18 ? 7.652 11.289 -2.131 1 83.56 18 VAL B N 1
ATOM 1511 C CA . VAL B 1 18 ? 6.941 12.336 -2.854 1 83.56 18 VAL B CA 1
ATOM 1512 C C . VAL B 1 18 ? 5.531 12.492 -2.291 1 83.56 18 VAL B C 1
ATOM 1514 O O . VAL B 1 18 ? 4.852 11.492 -2.029 1 83.56 18 VAL B O 1
ATOM 1517 N N . LEU B 1 19 ? 5.207 13.758 -2.018 1 90.25 19 LEU B N 1
ATOM 1518 C CA . LEU B 1 19 ? 3.873 14.094 -1.529 1 90.25 19 LEU B CA 1
ATOM 1519 C C . LEU B 1 19 ? 3.098 14.891 -2.574 1 90.25 19 LEU B C 1
ATOM 1521 O O . LEU B 1 19 ? 3.684 15.68 -3.322 1 90.25 19 LEU B O 1
ATOM 1525 N N . LEU B 1 20 ? 1.82 14.594 -2.705 1 91.12 20 LEU B N 1
ATOM 1526 C CA . LEU B 1 20 ? 0.896 15.438 -3.455 1 91.12 20 LEU B CA 1
ATOM 1527 C C . LEU B 1 20 ? 0.153 16.391 -2.523 1 91.12 20 LEU B C 1
ATOM 1529 O O . LEU B 1 20 ? -0.551 15.953 -1.611 1 91.12 20 LEU B O 1
ATOM 1533 N N . LEU B 1 21 ? 0.406 17.672 -2.74 1 95.31 21 LEU B N 1
ATOM 1534 C CA . LEU B 1 21 ? -0.284 18.703 -1.969 1 95.31 21 LEU B CA 1
ATOM 1535 C C . LEU B 1 21 ? -1.518 19.203 -2.711 1 95.31 21 LEU B C 1
ATOM 1537 O O . LEU B 1 21 ? -1.5 19.328 -3.938 1 95.31 21 LEU B O 1
ATOM 1541 N N . GLY B 1 22 ? -2.6 19.422 -1.979 1 95.62 22 GLY B N 1
ATOM 1542 C CA . GLY B 1 22 ? -3.818 19.953 -2.564 1 95.62 22 GLY B CA 1
ATOM 1543 C C . GLY B 1 22 ? -4.48 21.016 -1.703 1 95.62 22 GLY B C 1
ATOM 1544 O O . GLY B 1 22 ? -4.488 20.906 -0.475 1 95.62 22 GLY B O 1
ATOM 1545 N N . SER B 1 23 ? -4.934 22.031 -2.373 1 97.12 23 SER B N 1
ATOM 1546 C CA . SER B 1 23 ? -5.625 23.109 -1.673 1 97.12 23 SER B CA 1
ATOM 1547 C C . SER B 1 23 ? -7.012 23.344 -2.258 1 97.12 23 SER B C 1
ATOM 1549 O O . SER B 1 23 ? -7.215 23.188 -3.465 1 97.12 23 SER B O 1
ATOM 1551 N N . PHE B 1 24 ? -7.961 23.641 -1.401 1 95.75 24 PHE B N 1
ATOM 1552 C CA . PHE B 1 24 ? -9.344 23.953 -1.74 1 95.75 24 PHE B CA 1
ATOM 1553 C C . PHE B 1 24 ? -9.93 24.969 -0.769 1 95.75 24 PHE B C 1
ATOM 1555 O O . PHE B 1 24 ? -9.82 24.812 0.448 1 95.75 24 PHE B O 1
ATOM 1562 N N . GLY B 1 25 ? -10.5 26.062 -1.283 1 94.56 25 GLY B N 1
ATOM 1563 C CA . GLY B 1 25 ? -11.141 27.047 -0.437 1 94.56 25 GLY B CA 1
ATOM 1564 C C . GLY B 1 25 ? -10.172 27.75 0.5 1 94.56 25 GLY B C 1
ATOM 1565 O O . GLY B 1 25 ? -10.508 28.031 1.654 1 94.56 25 GLY B O 1
ATOM 1566 N N . GLY B 1 26 ? -8.961 27.906 0.107 1 95.25 26 GLY B N 1
ATOM 1567 C CA . GLY B 1 26 ? -7.973 28.609 0.91 1 95.25 26 GLY B CA 1
ATOM 1568 C C . GLY B 1 26 ? -7.43 27.781 2.051 1 95.25 26 GLY B C 1
ATOM 1569 O O . GLY B 1 26 ? -6.867 28.312 3.008 1 95.25 26 GLY B O 1
ATOM 1570 N N . LYS B 1 27 ? -7.602 26.484 1.979 1 97.94 27 LYS B N 1
ATOM 1571 C CA . LYS B 1 27 ? -7.121 25.562 3.002 1 97.94 27 LYS B CA 1
ATOM 1572 C C . LYS B 1 27 ? -6.426 24.359 2.375 1 97.94 27 LYS B C 1
ATOM 1574 O O . LYS B 1 27 ? -6.668 24.031 1.212 1 97.94 27 LYS B O 1
ATOM 1579 N N . LEU B 1 28 ? -5.477 23.734 3.074 1 98.19 28 LEU B N 1
ATOM 1580 C CA . LEU B 1 28 ? -4.848 22.484 2.646 1 98.19 28 LEU B CA 1
ATOM 1581 C C . LEU B 1 28 ? -5.781 21.312 2.863 1 98.19 28 LEU B C 1
ATOM 1583 O O . LEU B 1 28 ? -6.203 21.047 3.99 1 98.19 28 LEU B O 1
ATOM 1587 N N . CYS B 1 29 ? -6.094 20.625 1.804 1 97.56 29 CYS B N 1
ATOM 1588 C CA . CYS B 1 29 ? -7.027 19.516 1.945 1 97.56 29 CYS B CA 1
ATOM 1589 C C . CYS B 1 29 ? -6.371 18.203 1.545 1 97.56 29 CYS B C 1
ATOM 1591 O O . CYS B 1 29 ? -6.961 17.125 1.709 1 97.56 29 CYS B O 1
ATOM 1593 N N . LEU B 1 30 ? -5.141 18.297 1.026 1 95.06 30 LEU B N 1
ATOM 1594 C CA . LEU B 1 30 ? -4.445 17.094 0.559 1 95.06 30 LEU B CA 1
ATOM 1595 C C . LEU B 1 30 ? -2.941 17.219 0.798 1 95.06 30 LEU B C 1
ATOM 1597 O O . LEU B 1 30 ? -2.336 18.234 0.465 1 95.06 30 LEU B O 1
ATOM 1601 N N . CYS B 1 31 ? -2.328 16.375 1.456 1 96 31 CYS B N 1
ATOM 1602 C CA . CYS B 1 31 ? -0.914 16.031 1.569 1 96 31 CYS B CA 1
ATOM 1603 C C . CYS B 1 31 ? -0.722 14.516 1.646 1 96 31 CYS B C 1
ATOM 1605 O O . CYS B 1 31 ? -0.678 13.945 2.738 1 96 31 CYS B O 1
ATOM 1607 N N . ASP B 1 32 ? -0.684 13.914 0.513 1 92.44 32 ASP B N 1
ATOM 1608 C CA . ASP B 1 32 ? -0.731 12.461 0.442 1 92.44 32 ASP B CA 1
ATOM 1609 C C . ASP B 1 32 ? 0.465 11.906 -0.332 1 92.44 32 ASP B C 1
ATOM 1611 O O . ASP B 1 32 ? 0.961 12.555 -1.258 1 92.44 32 ASP B O 1
ATOM 1615 N N . TRP B 1 33 ? 0.95 10.758 0.089 1 86.06 33 TRP B N 1
ATOM 1616 C CA . TRP B 1 33 ? 2.137 10.133 -0.486 1 86.06 33 TRP B CA 1
ATOM 1617 C C . TRP B 1 33 ? 1.855 9.625 -1.895 1 86.06 33 TRP B C 1
ATOM 1619 O O . TRP B 1 33 ? 0.836 8.969 -2.135 1 86.06 33 TRP B O 1
ATOM 1629 N N . GLN B 1 34 ? 2.703 10.078 -2.75 1 76.19 34 GLN B N 1
ATOM 1630 C CA . GLN B 1 34 ? 2.662 9.531 -4.105 1 76.19 34 GLN B CA 1
ATOM 1631 C C . GLN B 1 34 ? 3.523 8.281 -4.219 1 76.19 34 GLN B C 1
ATOM 1633 O O . GLN B 1 34 ? 4.695 8.359 -4.594 1 76.19 34 GLN B O 1
ATOM 1638 N N . VAL B 1 35 ? 3.215 7.281 -3.555 1 62.78 35 VAL B N 1
ATOM 1639 C CA . VAL B 1 35 ? 3.99 6.047 -3.574 1 62.78 35 VAL B CA 1
ATOM 1640 C C . VAL B 1 35 ? 3.664 5.25 -4.836 1 62.78 35 VAL B C 1
ATOM 1642 O O . VAL B 1 35 ? 2.523 5.254 -5.301 1 62.78 35 VAL B O 1
ATOM 1645 N N . GLU B 1 36 ? 4.84 5.109 -5.516 1 55.22 36 GLU B N 1
ATOM 1646 C CA . GLU B 1 36 ? 4.641 4.191 -6.633 1 55.22 36 GLU B CA 1
ATOM 1647 C C . GLU B 1 36 ? 3.955 2.906 -6.18 1 55.22 36 GLU B C 1
ATOM 1649 O O . GLU B 1 36 ? 4.309 2.342 -5.141 1 55.22 36 GLU B O 1
ATOM 1654 N N . LYS B 1 37 ? 2.797 2.723 -6.688 1 56.72 37 LYS B N 1
ATOM 1655 C CA . LYS B 1 37 ? 2.002 1.526 -6.426 1 56.72 37 LYS B CA 1
ATOM 1656 C C . LYS B 1 37 ? 2.812 0.259 -6.688 1 56.72 37 LYS B C 1
ATOM 1658 O O . LYS B 1 37 ? 3.701 0.251 -7.543 1 56.72 37 LYS B O 1
ATOM 1663 N N . HIS B 1 38 ? 2.9 -0.622 -5.672 1 63.62 38 HIS B N 1
ATOM 1664 C CA . HIS B 1 38 ? 3.439 -1.941 -5.984 1 63.62 38 HIS B CA 1
ATOM 1665 C C . HIS B 1 38 ? 3.109 -2.348 -7.414 1 63.62 38 HIS B C 1
ATOM 1667 O O . HIS B 1 38 ? 3.994 -2.77 -8.164 1 63.62 38 HIS B O 1
ATOM 1673 N N . CYS B 1 39 ? 1.927 -2.012 -7.762 1 65.31 39 CYS B N 1
ATOM 1674 C CA . CYS B 1 39 ? 1.457 -2.42 -9.078 1 65.31 39 CYS B CA 1
ATOM 1675 C C . CYS B 1 39 ? 2.227 -1.696 -10.18 1 65.31 39 CYS B C 1
ATOM 1677 O O . CYS B 1 39 ? 2.551 -2.289 -11.211 1 65.31 39 CYS B O 1
ATOM 1679 N N . ASP B 1 40 ? 2.645 -0.453 -9.859 1 73 40 ASP B N 1
ATOM 1680 C CA . ASP B 1 40 ? 3.359 0.304 -10.883 1 73 40 ASP B CA 1
ATOM 1681 C C . ASP B 1 40 ? 4.785 -0.22 -11.062 1 73 40 ASP B C 1
ATOM 1683 O O . ASP B 1 40 ? 5.273 -0.332 -12.188 1 73 40 ASP B O 1
ATOM 1687 N N . ARG B 1 41 ? 5.355 -0.51 -9.969 1 78.38 41 ARG B N 1
ATOM 1688 C CA . ARG B 1 41 ? 6.723 -1.021 -10.023 1 78.38 41 ARG B CA 1
ATOM 1689 C C . ARG B 1 41 ? 6.777 -2.365 -10.742 1 78.38 41 ARG B C 1
ATOM 1691 O O . ARG B 1 41 ? 7.66 -2.596 -11.57 1 78.38 41 ARG B O 1
ATOM 1698 N N . VAL B 1 42 ? 5.891 -3.189 -10.445 1 87.06 42 VAL B N 1
ATOM 1699 C CA . VAL B 1 42 ? 5.809 -4.504 -11.07 1 87.06 42 VAL B CA 1
ATOM 1700 C C . VAL B 1 42 ? 5.531 -4.344 -12.57 1 87.06 42 VAL B C 1
ATOM 1702 O O . VAL B 1 42 ? 6.199 -4.965 -13.398 1 87.06 42 VAL B O 1
ATOM 1705 N N . ASN B 1 43 ? 4.59 -3.5 -12.891 1 87.5 43 ASN B N 1
ATOM 1706 C CA . ASN B 1 43 ? 4.23 -3.285 -14.289 1 87.5 43 ASN B CA 1
ATOM 1707 C C . ASN B 1 43 ? 5.406 -2.74 -15.094 1 87.5 43 ASN B C 1
ATOM 1709 O O . ASN B 1 43 ? 5.68 -3.207 -16.203 1 87.5 43 ASN B O 1
ATOM 1713 N N . GLN B 1 44 ? 6.051 -1.748 -14.508 1 86.94 44 GLN B N 1
ATOM 1714 C CA . GLN B 1 44 ? 7.188 -1.146 -15.195 1 86.94 44 GLN B CA 1
ATOM 1715 C C . GLN B 1 44 ? 8.305 -2.164 -15.398 1 86.94 44 GLN B C 1
ATOM 1717 O O . GLN B 1 44 ? 8.945 -2.193 -16.453 1 86.94 44 GLN B O 1
ATOM 1722 N N . ARG B 1 45 ? 8.539 -2.969 -14.383 1 90.69 45 ARG B N 1
ATOM 1723 C CA . ARG B 1 45 ? 9.555 -4.016 -14.492 1 90.69 45 ARG B CA 1
ATOM 1724 C C . ARG B 1 45 ? 9.219 -4.988 -15.617 1 90.69 45 ARG B C 1
ATOM 1726 O O . ARG B 1 45 ? 10.086 -5.336 -16.422 1 90.69 45 ARG B O 1
ATOM 1733 N N . LEU B 1 46 ? 7.98 -5.398 -15.711 1 93.38 46 LEU B N 1
ATOM 1734 C CA . LEU B 1 46 ? 7.551 -6.34 -16.734 1 93.38 46 LEU B CA 1
ATOM 1735 C C . LEU B 1 46 ? 7.703 -5.73 -18.125 1 93.38 46 LEU B C 1
ATOM 1737 O O . LEU B 1 46 ? 8.242 -6.371 -19.031 1 93.38 46 LEU B O 1
ATOM 1741 N N . LYS B 1 47 ? 7.25 -4.465 -18.281 1 91.25 47 LYS B N 1
ATOM 1742 C CA . LYS B 1 47 ? 7.34 -3.795 -19.578 1 91.25 47 LYS B CA 1
ATOM 1743 C C . LYS B 1 47 ? 8.789 -3.643 -20.016 1 91.25 47 LYS B C 1
ATOM 1745 O O . LYS B 1 47 ? 9.117 -3.883 -21.188 1 91.25 47 LYS B O 1
ATOM 1750 N N . ARG B 1 48 ? 9.586 -3.252 -19.078 1 91.88 48 ARG B N 1
ATOM 1751 C CA . ARG B 1 48 ? 10.992 -2.996 -19.391 1 91.88 48 ARG B CA 1
ATOM 1752 C C . ARG B 1 48 ? 11.711 -4.285 -19.766 1 91.88 48 ARG B C 1
ATOM 1754 O O . ARG B 1 48 ? 12.359 -4.352 -20.812 1 91.88 48 ARG B O 1
ATOM 1761 N N . ILE B 1 49 ? 11.578 -5.312 -19 1 92.38 49 ILE B N 1
ATOM 1762 C CA . ILE B 1 49 ? 12.359 -6.535 -19.172 1 92.38 49 ILE B CA 1
ATOM 1763 C C . ILE B 1 49 ? 11.836 -7.316 -20.375 1 92.38 49 ILE B C 1
ATOM 1765 O O . ILE B 1 49 ? 12.609 -7.895 -21.141 1 92.38 49 ILE B O 1
ATOM 1769 N N . LEU B 1 50 ? 10.5 -7.297 -20.547 1 93.75 50 LEU B N 1
ATOM 1770 C CA . LEU B 1 50 ? 9.922 -8.062 -21.641 1 93.75 50 LEU B CA 1
ATOM 1771 C C . LEU B 1 50 ? 9.82 -7.219 -22.906 1 93.75 50 LEU B C 1
ATOM 1773 O O . LEU B 1 50 ? 9.438 -7.723 -23.969 1 93.75 50 LEU B O 1
ATOM 1777 N N . CYS B 1 51 ? 10.18 -5.969 -22.828 1 93.88 51 CYS B N 1
ATOM 1778 C CA . CYS B 1 51 ? 10.055 -5.047 -23.953 1 93.88 51 CYS B CA 1
ATOM 1779 C C . CYS B 1 51 ? 8.688 -5.164 -24.609 1 93.88 51 CYS B C 1
ATOM 1781 O O . CYS B 1 51 ? 8.594 -5.371 -25.812 1 93.88 51 CYS B O 1
ATOM 1783 N N . ALA B 1 52 ? 7.695 -5.137 -23.781 1 92.31 52 ALA B N 1
ATOM 1784 C CA . ALA B 1 52 ? 6.32 -5.359 -24.219 1 92.31 52 ALA B CA 1
ATOM 1785 C C . ALA B 1 52 ? 5.379 -4.316 -23.625 1 92.31 52 ALA B C 1
ATOM 1787 O O . ALA B 1 52 ? 5.719 -3.652 -22.641 1 92.31 52 ALA B O 1
ATOM 1788 N N . GLU B 1 53 ? 4.207 -4.105 -24.203 1 88.5 53 GLU B N 1
ATOM 1789 C CA . GLU B 1 53 ? 3.148 -3.244 -23.672 1 88.5 53 GLU B CA 1
ATOM 1790 C C . GLU B 1 53 ? 1.93 -4.062 -23.266 1 88.5 53 GLU B C 1
ATOM 1792 O O . GLU B 1 53 ? 1.684 -5.141 -23.797 1 88.5 53 GLU B O 1
ATOM 1797 N N . PHE B 1 54 ? 1.23 -3.531 -22.312 1 86.88 54 PHE B N 1
ATOM 1798 C CA . PHE B 1 54 ? 0.023 -4.203 -21.844 1 86.88 54 PHE B CA 1
ATOM 1799 C C . PHE B 1 54 ? -1.109 -4.039 -22.844 1 86.88 54 PHE B C 1
ATOM 1801 O O . PHE B 1 54 ? -1.267 -2.971 -23.438 1 86.88 54 PHE B O 1
ATOM 1808 N N . GLU B 1 55 ? -1.835 -5.059 -23.062 1 87.56 55 GLU B N 1
ATOM 1809 C CA . GLU B 1 55 ? -3.043 -5.043 -23.875 1 87.56 55 GLU B CA 1
ATOM 1810 C C . GLU B 1 55 ? -4.199 -5.75 -23.172 1 87.56 55 GLU B C 1
ATOM 1812 O O . GLU B 1 55 ? -4.066 -6.906 -22.75 1 87.56 55 GLU B O 1
ATOM 1817 N N . ILE B 1 56 ? -5.305 -4.984 -23.031 1 87.62 56 ILE B N 1
ATOM 1818 C CA . ILE B 1 56 ? -6.477 -5.602 -22.422 1 87.62 56 ILE B CA 1
ATOM 1819 C C . ILE B 1 56 ? -7.043 -6.668 -23.359 1 87.62 56 ILE B C 1
ATOM 1821 O O . ILE B 1 56 ? -7.566 -6.355 -24.422 1 87.62 56 ILE B O 1
ATOM 1825 N N . SER B 1 57 ? -6.82 -7.871 -22.969 1 90.19 57 SER B N 1
ATOM 1826 C CA . SER B 1 57 ? -7.27 -9.039 -23.719 1 90.19 57 SER B CA 1
ATOM 1827 C C . SER B 1 57 ? -7.184 -10.305 -22.875 1 90.19 57 SER B C 1
ATOM 1829 O O . SER B 1 57 ? -7.055 -10.234 -21.656 1 90.19 57 SER B O 1
ATOM 1831 N N . THR B 1 58 ? -7.453 -11.516 -23.547 1 91.06 58 THR B N 1
ATOM 1832 C CA . THR B 1 58 ? -7.332 -12.781 -22.844 1 91.06 58 THR B CA 1
ATOM 1833 C C . THR B 1 58 ? -6.422 -13.742 -23.594 1 91.06 58 THR B C 1
ATOM 1835 O O . THR B 1 58 ? -5.922 -13.414 -24.672 1 91.06 58 THR B O 1
ATOM 1838 N N . SER B 1 59 ? -5.938 -14.719 -22.953 1 93.75 59 SER B N 1
ATOM 1839 C CA . SER B 1 59 ? -5.156 -15.82 -23.5 1 93.75 59 SER B CA 1
ATOM 1840 C C . SER B 1 59 ? -5.543 -17.141 -22.859 1 93.75 59 SER B C 1
ATOM 1842 O O . SER B 1 59 ? -6.277 -17.172 -21.875 1 93.75 59 SER B O 1
ATOM 1844 N N . GLU B 1 60 ? -5.156 -18.172 -23.5 1 96.88 60 GLU B N 1
ATOM 1845 C CA . GLU B 1 60 ? -5.395 -19.5 -22.922 1 96.88 60 GLU B CA 1
ATOM 1846 C C . GLU B 1 60 ? -4.816 -19.594 -21.516 1 96.88 60 GLU B C 1
ATOM 1848 O O . GLU B 1 60 ? -5.43 -20.188 -20.625 1 96.88 60 GLU B O 1
ATOM 1853 N N . ILE B 1 61 ? -3.662 -19.016 -21.359 1 96.56 61 ILE B N 1
ATOM 1854 C CA . ILE B 1 61 ? -2.98 -19.031 -20.062 1 96.56 61 ILE B CA 1
ATOM 1855 C C . ILE B 1 61 ? -3.807 -18.266 -19.031 1 96.56 61 ILE B C 1
ATOM 1857 O O . ILE B 1 61 ? -3.969 -18.734 -17.906 1 96.56 61 ILE B O 1
ATOM 1861 N N . ILE B 1 62 ? -4.312 -17.109 -19.375 1 96.06 62 ILE B N 1
ATOM 1862 C CA . ILE B 1 62 ? -5.117 -16.297 -18.469 1 96.06 62 ILE B CA 1
ATOM 1863 C C . ILE B 1 62 ? -6.395 -17.047 -18.094 1 96.06 62 ILE B C 1
ATOM 1865 O O . ILE B 1 62 ? -6.77 -17.094 -16.922 1 96.06 62 ILE B O 1
ATOM 1869 N N . GLU B 1 63 ? -7.059 -17.641 -19.078 1 95.94 63 GLU B N 1
ATOM 1870 C CA . GLU B 1 63 ? -8.289 -18.391 -18.812 1 95.94 63 GLU B CA 1
ATOM 1871 C C . GLU B 1 63 ? -8.016 -19.578 -17.906 1 95.94 63 GLU B C 1
ATOM 1873 O O . GLU B 1 63 ? -8.797 -19.844 -16.984 1 95.94 63 GLU B O 1
ATOM 1878 N N . GLU B 1 64 ? -6.961 -20.266 -18.203 1 98 64 GLU B N 1
ATOM 1879 C CA . GLU B 1 64 ? -6.574 -21.375 -17.328 1 98 64 GLU B CA 1
ATOM 1880 C C . GLU B 1 64 ? -6.277 -20.891 -15.914 1 98 64 GLU B C 1
ATOM 1882 O O . GLU B 1 64 ? -6.629 -21.562 -14.945 1 98 64 GLU B O 1
ATOM 1887 N N . SER B 1 65 ? -5.59 -19.766 -15.812 1 97.69 65 SER B N 1
ATOM 1888 C CA . SER B 1 65 ? -5.285 -19.188 -14.508 1 97.69 65 SER B CA 1
ATOM 1889 C C . SER B 1 65 ? -6.559 -18.875 -13.727 1 97.69 65 SER B C 1
ATOM 1891 O O . SER B 1 65 ? -6.641 -19.156 -12.531 1 97.69 65 SER B O 1
ATOM 1893 N N . ILE B 1 66 ? -7.516 -18.312 -14.383 1 95.81 66 ILE B N 1
ATOM 1894 C CA . ILE B 1 66 ? -8.789 -17.969 -13.758 1 95.81 66 ILE B CA 1
ATOM 1895 C C . ILE B 1 66 ? -9.477 -19.234 -13.266 1 95.81 66 ILE B C 1
ATOM 1897 O O . ILE B 1 66 ? -9.992 -19.281 -12.141 1 95.81 66 ILE B O 1
ATOM 1901 N N . GLU B 1 67 ? -9.492 -20.219 -14.102 1 97.44 67 GLU B N 1
ATOM 1902 C CA . GLU B 1 67 ? -10.094 -21.5 -13.727 1 97.44 67 GLU B CA 1
ATOM 1903 C C . GLU B 1 67 ? -9.445 -22.062 -12.461 1 97.44 67 GLU B C 1
ATOM 1905 O O . GLU B 1 67 ? -10.141 -22.469 -11.531 1 97.44 67 GLU B O 1
ATOM 1910 N N . GLN B 1 68 ? -8.141 -22.094 -12.484 1 98.12 68 GLN B N 1
ATOM 1911 C CA . GLN B 1 68 ? -7.422 -22.656 -11.352 1 98.12 68 GLN B CA 1
ATOM 1912 C C . GLN B 1 68 ? -7.59 -21.781 -10.109 1 98.12 68 GLN B C 1
ATOM 1914 O O . GLN B 1 68 ? -7.68 -22.297 -8.992 1 98.12 68 GLN B O 1
ATOM 1919 N N . LEU B 1 69 ? -7.652 -20.484 -10.281 1 97.12 69 LEU B N 1
ATOM 1920 C CA . LEU B 1 69 ? -7.934 -19.594 -9.156 1 97.12 69 LEU B CA 1
ATOM 1921 C C . LEU B 1 69 ? -9.32 -19.875 -8.586 1 97.12 69 LEU B C 1
ATOM 1923 O O . LEU B 1 69 ? -9.5 -19.891 -7.367 1 97.12 69 LEU B O 1
ATOM 1927 N N . ASN B 1 70 ? -10.32 -20 -9.453 1 95.5 70 ASN B N 1
ATOM 1928 C CA . ASN B 1 70 ? -11.664 -20.312 -8.992 1 95.5 70 ASN B CA 1
ATOM 1929 C C . ASN B 1 70 ? -11.688 -21.578 -8.141 1 95.5 70 ASN B C 1
ATOM 1931 O O . ASN B 1 70 ? -12.32 -21.609 -7.086 1 95.5 70 ASN B O 1
ATOM 1935 N N . GLU B 1 71 ? -11.023 -22.547 -8.602 1 97.44 71 GLU B N 1
ATOM 1936 C CA . GLU B 1 71 ? -10.945 -23.812 -7.863 1 97.44 71 GLU B CA 1
ATOM 1937 C C . GLU B 1 71 ? -10.234 -23.609 -6.523 1 97.44 71 GLU B C 1
ATOM 1939 O O . GLU B 1 71 ? -10.648 -24.172 -5.508 1 97.44 71 GLU B O 1
ATOM 1944 N N . TYR B 1 72 ? -9.109 -22.922 -6.555 1 96.88 72 TYR B N 1
ATOM 1945 C CA . TYR B 1 72 ? -8.359 -22.609 -5.34 1 96.88 72 TYR B CA 1
ATOM 1946 C C . TYR B 1 72 ? -9.25 -21.938 -4.301 1 96.88 72 TYR B C 1
ATOM 1948 O O . TYR B 1 72 ? -9.312 -22.391 -3.148 1 96.88 72 TYR B O 1
ATOM 1956 N N . PHE B 1 73 ? -9.984 -20.906 -4.68 1 94.06 73 PHE B N 1
ATOM 1957 C CA . PHE B 1 73 ? -10.797 -20.125 -3.75 1 94.06 73 PHE B CA 1
ATOM 1958 C C . PHE B 1 73 ? -12.016 -20.938 -3.305 1 94.06 73 PHE B C 1
ATOM 1960 O O . PHE B 1 73 ? -12.578 -20.688 -2.236 1 94.06 73 PHE B O 1
ATOM 1967 N N . ALA B 1 74 ? -12.391 -21.969 -4.086 1 93.31 74 ALA B N 1
ATOM 1968 C CA . ALA B 1 74 ? -13.5 -22.844 -3.729 1 93.31 74 ALA B CA 1
ATOM 1969 C C . ALA B 1 74 ? -13.023 -23.984 -2.838 1 93.31 74 ALA B C 1
ATOM 1971 O O . ALA B 1 74 ? -13.828 -24.812 -2.398 1 93.31 74 ALA B O 1
ATOM 1972 N N . GLY B 1 75 ? -11.781 -24.078 -2.65 1 93.31 75 GLY B N 1
ATOM 1973 C CA . GLY B 1 75 ? -11.227 -25.141 -1.82 1 93.31 75 GLY B CA 1
ATOM 1974 C C . GLY B 1 75 ? -11.031 -26.453 -2.564 1 93.31 75 GLY B C 1
ATOM 1975 O O . GLY B 1 75 ? -10.828 -27.5 -1.948 1 93.31 75 GLY B O 1
ATOM 1976 N N . GLN B 1 76 ? -11.023 -26.422 -3.865 1 95.5 76 GLN B N 1
ATOM 1977 C CA . GLN B 1 76 ? -10.984 -27.625 -4.684 1 95.5 76 GLN B CA 1
ATOM 1978 C C . GLN B 1 76 ? -9.594 -27.859 -5.266 1 95.5 76 GLN B C 1
ATOM 1980 O O . GLN B 1 76 ? -9.344 -28.875 -5.914 1 95.5 76 GLN B O 1
ATOM 1985 N N . ARG B 1 77 ? -8.664 -26.953 -5.066 1 95.88 77 ARG B N 1
ATOM 1986 C CA . ARG B 1 77 ? -7.312 -27.031 -5.617 1 95.88 77 ARG B CA 1
ATOM 1987 C C . ARG B 1 77 ? -6.281 -26.531 -4.613 1 95.88 77 ARG B C 1
ATOM 1989 O O . ARG B 1 77 ? -6.484 -25.5 -3.967 1 95.88 77 ARG B O 1
ATOM 1996 N N . LYS B 1 78 ? -5.176 -27.203 -4.52 1 96.19 78 LYS B N 1
ATOM 1997 C CA . LYS B 1 78 ? -4.133 -26.812 -3.576 1 96.19 78 LYS B CA 1
ATOM 1998 C C . LYS B 1 78 ? -2.836 -26.469 -4.301 1 96.19 78 LYS B C 1
ATOM 2000 O O . LYS B 1 78 ? -1.949 -25.828 -3.732 1 96.19 78 LYS B O 1
ATOM 2005 N N . GLU B 1 79 ? -2.719 -26.938 -5.555 1 97.06 79 GLU B N 1
ATOM 2006 C CA . GLU B 1 79 ? -1.529 -26.688 -6.363 1 97.06 79 GLU B CA 1
ATOM 2007 C C . GLU B 1 79 ? -1.901 -26.141 -7.738 1 97.06 79 GLU B C 1
ATOM 2009 O O . GLU B 1 79 ? -2.922 -26.531 -8.312 1 97.06 79 GLU B O 1
ATOM 2014 N N . PHE B 1 80 ? -1.095 -25.25 -8.25 1 97.94 80 PHE B N 1
ATOM 2015 C CA . PHE B 1 80 ? -1.327 -24.688 -9.578 1 97.94 80 PHE B CA 1
ATOM 2016 C C . PHE B 1 80 ? -0.425 -25.344 -10.609 1 97.94 80 PHE B C 1
ATOM 2018 O O . PHE B 1 80 ? 0.679 -25.797 -10.289 1 97.94 80 PHE B O 1
ATOM 2025 N N . SER B 1 81 ? -0.96 -25.422 -11.812 1 97.69 81 SER B N 1
ATOM 2026 C CA . SER B 1 81 ? -0.207 -26.078 -12.875 1 97.69 81 SER B CA 1
ATOM 2027 C C . SER B 1 81 ? 0.049 -25.125 -14.047 1 97.69 81 SER B C 1
ATOM 2029 O O . SER B 1 81 ? 0.729 -25.5 -15.008 1 97.69 81 SER B O 1
ATOM 2031 N N . VAL B 1 82 ? -0.434 -23.906 -13.984 1 97.69 82 VAL B N 1
ATOM 2032 C CA . VAL B 1 82 ? -0.239 -22.906 -15.031 1 97.69 82 VAL B CA 1
ATOM 2033 C C . VAL B 1 82 ? 1.251 -22.625 -15.203 1 97.69 82 VAL B C 1
ATOM 2035 O O . VAL B 1 82 ? 1.971 -22.438 -14.219 1 97.69 82 VAL B O 1
ATOM 2038 N N . PRO B 1 83 ? 1.779 -22.688 -16.469 1 98.19 83 PRO B N 1
ATOM 2039 C CA . PRO B 1 83 ? 3.178 -22.297 -16.656 1 98.19 83 PRO B CA 1
ATOM 2040 C C . PRO B 1 83 ? 3.455 -20.859 -16.219 1 98.19 83 PRO B C 1
ATOM 2042 O O . PRO B 1 83 ? 2.688 -19.953 -16.547 1 98.19 83 PRO B O 1
ATOM 2045 N N . LEU B 1 84 ? 4.531 -20.625 -15.5 1 98.44 84 LEU B N 1
ATOM 2046 C CA . LEU B 1 84 ? 4.855 -19.328 -14.938 1 98.44 84 LEU B CA 1
ATOM 2047 C C . LEU B 1 84 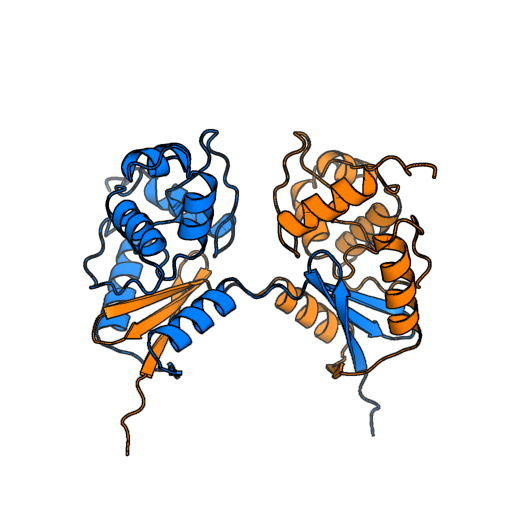? 6.086 -18.734 -15.617 1 98.44 84 LEU B C 1
ATOM 2049 O O . LEU B 1 84 ? 6.992 -19.469 -16.016 1 98.44 84 LEU B O 1
ATOM 2053 N N . LEU B 1 85 ? 6.078 -17.422 -15.805 1 97.62 85 LEU B N 1
ATOM 2054 C CA . LEU B 1 85 ? 7.238 -16.672 -16.266 1 97.62 85 LEU B CA 1
ATOM 2055 C C . LEU B 1 85 ? 7.656 -15.633 -15.227 1 97.62 85 LEU B C 1
ATOM 2057 O O . LEU B 1 85 ? 7.07 -14.547 -15.148 1 97.62 85 LEU B O 1
ATOM 2061 N N . PHE B 1 86 ? 8.695 -15.984 -14.445 1 97.88 86 PHE B N 1
ATOM 2062 C CA . PHE B 1 86 ? 9.234 -15.039 -13.477 1 97.88 86 PHE B CA 1
ATOM 2063 C C . PHE B 1 86 ? 10.078 -13.977 -14.172 1 97.88 86 PHE B C 1
ATOM 2065 O O . PHE B 1 86 ? 11.016 -14.312 -14.906 1 97.88 86 PHE B O 1
ATOM 2072 N N . VAL B 1 87 ? 9.719 -12.734 -14.039 1 96.56 87 VAL B N 1
ATOM 2073 C CA . VAL B 1 87 ? 10.422 -11.617 -14.656 1 96.56 87 VAL B CA 1
ATOM 2074 C C . VAL B 1 87 ? 11.078 -10.758 -13.578 1 96.56 87 VAL B C 1
ATOM 2076 O O . VAL B 1 87 ? 10.414 -9.938 -12.945 1 96.56 87 VAL B O 1
ATOM 2079 N N . GLY B 1 88 ? 12.328 -10.867 -13.367 1 96.06 88 GLY B N 1
ATOM 2080 C CA . GLY B 1 88 ? 13.086 -10.148 -12.359 1 96.06 88 GLY B CA 1
ATOM 2081 C C . GLY B 1 88 ? 14.555 -10.539 -12.328 1 96.06 88 GLY B C 1
ATOM 2082 O O . GLY B 1 88 ? 15.062 -11.156 -13.266 1 96.06 88 GLY B O 1
ATOM 2083 N N . THR B 1 89 ? 15.273 -10.094 -11.352 1 95.81 89 THR B N 1
ATOM 2084 C CA . THR B 1 89 ? 16.688 -10.406 -11.195 1 95.81 89 THR B CA 1
ATOM 2085 C C . THR B 1 89 ? 16.891 -11.883 -10.852 1 95.81 89 THR B C 1
ATOM 2087 O O . THR B 1 89 ? 15.938 -12.57 -10.5 1 95.81 89 THR B O 1
ATOM 2090 N N . ASP B 1 90 ? 18.156 -12.352 -10.992 1 97.06 90 ASP B N 1
ATOM 2091 C CA . ASP B 1 90 ? 18.469 -13.742 -10.656 1 97.06 90 ASP B CA 1
ATOM 2092 C C . ASP B 1 90 ? 18.141 -14.039 -9.195 1 97.06 90 ASP B C 1
ATOM 2094 O O . ASP B 1 90 ? 17.641 -15.117 -8.867 1 97.06 90 ASP B O 1
ATOM 2098 N N . PHE B 1 91 ? 18.484 -13.133 -8.336 1 97.12 91 PHE B N 1
ATOM 2099 C CA . PHE B 1 91 ? 18.172 -13.305 -6.922 1 97.12 91 PHE B CA 1
ATOM 2100 C C . PHE B 1 91 ? 16.672 -13.406 -6.703 1 97.12 91 PHE B C 1
ATOM 2102 O O . PHE B 1 91 ? 16.203 -14.297 -5.992 1 97.12 91 PHE B O 1
ATOM 2109 N N . GLN B 1 92 ? 15.883 -12.516 -7.289 1 97.12 92 GLN B N 1
ATOM 2110 C CA . GLN B 1 92 ? 14.43 -12.539 -7.188 1 97.12 92 GLN B CA 1
ATOM 2111 C C . GLN B 1 92 ? 13.867 -13.867 -7.68 1 97.12 92 GLN B C 1
ATOM 2113 O O . GLN B 1 92 ? 13.039 -14.484 -7.004 1 97.12 92 GLN B O 1
ATOM 2118 N N . LYS B 1 93 ? 14.352 -14.312 -8.836 1 98.25 93 LYS B N 1
ATOM 2119 C CA . LYS B 1 93 ? 13.883 -15.578 -9.398 1 98.25 93 LYS B CA 1
ATOM 2120 C C . LYS B 1 93 ? 14.188 -16.734 -8.453 1 98.25 93 LYS B C 1
ATOM 2122 O O . LYS B 1 93 ? 13.383 -17.672 -8.328 1 98.25 93 LYS B O 1
ATOM 2127 N N . THR B 1 94 ? 15.32 -16.688 -7.867 1 98.12 94 THR B N 1
ATOM 2128 C CA . THR B 1 94 ? 15.68 -17.719 -6.895 1 98.12 94 THR B CA 1
ATOM 2129 C C . THR B 1 94 ? 14.672 -17.75 -5.75 1 98.12 94 THR B C 1
ATOM 2131 O O . THR B 1 94 ? 14.195 -18.828 -5.359 1 98.12 94 THR B O 1
ATOM 2134 N N . VAL B 1 95 ? 14.344 -16.625 -5.227 1 98.38 95 VAL B N 1
ATOM 2135 C CA . VAL B 1 95 ? 13.391 -16.516 -4.125 1 98.38 95 VAL B CA 1
ATOM 2136 C C . VAL B 1 95 ? 12.016 -17 -4.582 1 98.38 95 VAL B C 1
ATOM 2138 O O . VAL B 1 95 ? 11.359 -17.766 -3.873 1 98.38 95 VAL B O 1
ATOM 2141 N N . TRP B 1 96 ? 11.562 -16.578 -5.766 1 98.38 96 TRP B N 1
ATOM 2142 C CA . TRP B 1 96 ? 10.227 -16.922 -6.25 1 98.38 96 TRP B CA 1
ATOM 2143 C C . TRP B 1 96 ? 10.117 -18.406 -6.547 1 98.38 96 TRP B C 1
ATOM 2145 O O . TRP B 1 96 ? 9.062 -19.016 -6.332 1 98.38 96 TRP B O 1
ATOM 2155 N N . ASN B 1 97 ? 11.203 -18.969 -7.043 1 98.31 97 ASN B N 1
ATOM 2156 C CA . ASN B 1 97 ? 11.211 -20.406 -7.227 1 98.31 97 ASN B CA 1
ATOM 2157 C C . ASN B 1 97 ? 11.094 -21.156 -5.898 1 98.31 97 ASN B C 1
ATOM 2159 O O . ASN B 1 97 ? 10.469 -22.203 -5.824 1 98.31 97 ASN B O 1
ATOM 2163 N N . GLU B 1 98 ? 11.742 -20.625 -4.875 1 98.19 98 GLU B N 1
ATOM 2164 C CA . GLU B 1 98 ? 11.648 -21.234 -3.551 1 98.19 98 GLU B CA 1
ATOM 2165 C C . GLU B 1 98 ? 10.234 -21.141 -2.996 1 98.19 98 GLU B C 1
ATOM 2167 O O . GLU B 1 98 ? 9.781 -22.031 -2.27 1 98.19 98 GLU B O 1
ATOM 2172 N N . LEU B 1 99 ? 9.5 -20.062 -3.301 1 98.38 99 LEU B N 1
ATOM 2173 C CA . LEU B 1 99 ? 8.109 -19.906 -2.879 1 98.38 99 LEU B CA 1
ATOM 2174 C C . LEU B 1 99 ? 7.273 -21.109 -3.332 1 98.38 99 LEU B C 1
ATOM 2176 O O . LEU B 1 99 ? 6.383 -21.562 -2.607 1 98.38 99 LEU B O 1
ATOM 2180 N N . LEU B 1 100 ? 7.559 -21.594 -4.543 1 98.25 100 LEU B N 1
ATOM 2181 C CA . LEU B 1 100 ? 6.77 -22.656 -5.148 1 98.25 100 LEU B CA 1
ATOM 2182 C C . LEU B 1 100 ? 6.879 -23.953 -4.336 1 98.25 100 LEU B C 1
ATOM 2184 O O . LEU B 1 100 ? 6.059 -24.859 -4.484 1 98.25 100 LEU B O 1
ATOM 2188 N N . LYS B 1 101 ? 7.844 -24.016 -3.506 1 97.81 101 LYS B N 1
ATOM 2189 C CA . LYS B 1 101 ? 8.094 -25.219 -2.736 1 97.81 101 LYS B CA 1
ATOM 2190 C C . LYS B 1 101 ? 7.328 -25.203 -1.419 1 97.81 101 LYS B C 1
ATOM 2192 O O . LYS B 1 101 ? 7.246 -26.234 -0.729 1 97.81 101 LYS B O 1
ATOM 2197 N N . ILE B 1 102 ? 6.793 -24.109 -1.012 1 97.56 102 ILE B N 1
ATOM 2198 C CA . ILE B 1 102 ? 6.031 -24.016 0.229 1 97.56 102 ILE B CA 1
ATOM 2199 C C . ILE B 1 102 ? 4.648 -24.641 0.026 1 97.56 102 ILE B C 1
ATOM 2201 O O . ILE B 1 102 ? 3.854 -24.156 -0.778 1 97.56 102 ILE B O 1
ATOM 2205 N N . PRO B 1 103 ? 4.332 -25.656 0.821 1 96.75 103 PRO B N 1
ATOM 2206 C CA . PRO B 1 103 ? 3.062 -26.344 0.594 1 96.75 103 PRO B CA 1
ATOM 2207 C C . PRO B 1 103 ? 1.853 -25.516 1.009 1 96.75 103 PRO B C 1
ATOM 2209 O O . PRO B 1 103 ? 1.973 -24.625 1.853 1 96.75 103 PRO B O 1
ATOM 2212 N N . PHE B 1 104 ? 0.716 -25.859 0.367 1 97.12 104 PHE B N 1
ATOM 2213 C CA . PHE B 1 104 ? -0.579 -25.328 0.778 1 97.12 104 PHE B CA 1
ATOM 2214 C C . PHE B 1 104 ? -0.781 -25.5 2.279 1 97.12 104 PHE B C 1
ATOM 2216 O O . PHE B 1 104 ? -0.56 -26.578 2.822 1 97.12 104 PHE B O 1
ATOM 2223 N N . GLY B 1 105 ? -1.1 -24.422 2.977 1 95.25 105 GLY B N 1
ATOM 2224 C CA . GLY B 1 105 ? -1.435 -24.484 4.391 1 95.25 105 GLY B CA 1
ATOM 2225 C C . GLY B 1 105 ? -0.225 -24.375 5.297 1 95.25 105 GLY B C 1
ATOM 2226 O O . GLY B 1 105 ? -0.358 -24.375 6.523 1 95.25 105 GLY B O 1
ATOM 2227 N N . ARG B 1 106 ? 0.944 -24.234 4.758 1 96.12 106 ARG B N 1
ATOM 2228 C CA . ARG B 1 106 ? 2.164 -24.094 5.543 1 96.12 106 ARG B CA 1
ATOM 2229 C C . ARG B 1 106 ? 2.781 -22.703 5.348 1 96.12 106 ARG B C 1
ATOM 2231 O O . ARG B 1 106 ? 2.668 -22.125 4.27 1 96.12 106 ARG B O 1
ATOM 2238 N N . THR B 1 107 ? 3.406 -22.219 6.398 1 96.38 107 THR B N 1
ATOM 2239 C CA . THR B 1 107 ? 4.109 -20.953 6.332 1 96.38 107 THR B CA 1
ATOM 2240 C C . THR B 1 107 ? 5.578 -21.109 6.707 1 96.38 107 THR B C 1
ATOM 2242 O O . THR B 1 107 ? 5.938 -22.062 7.422 1 96.38 107 THR B O 1
ATOM 2245 N N . ILE B 1 108 ? 6.387 -20.297 6.211 1 97 108 ILE B N 1
ATOM 2246 C CA . ILE B 1 108 ? 7.781 -20.203 6.625 1 97 108 ILE B CA 1
ATOM 2247 C C . ILE B 1 108 ? 8.133 -18.75 6.941 1 97 108 ILE B C 1
ATOM 2249 O O . ILE B 1 108 ? 7.422 -17.828 6.523 1 97 108 ILE B O 1
ATOM 2253 N N . SER B 1 109 ? 9.203 -18.625 7.695 1 96.5 109 SER B N 1
ATOM 2254 C CA . SER B 1 109 ? 9.648 -17.266 7.984 1 96.5 109 SER B CA 1
ATOM 2255 C C . SER B 1 109 ? 10.602 -16.75 6.906 1 96.5 109 SER B C 1
ATOM 2257 O O . SER B 1 109 ? 11.18 -17.547 6.156 1 96.5 109 SER B O 1
ATOM 2259 N N . TYR B 1 110 ? 10.766 -15.422 6.844 1 94.12 110 TYR B N 1
ATOM 2260 C CA . TYR B 1 110 ? 11.742 -14.812 5.945 1 94.12 110 TYR B CA 1
ATOM 2261 C C . TYR B 1 110 ? 13.141 -15.352 6.223 1 94.12 110 TYR B C 1
ATOM 2263 O O . TYR B 1 110 ? 13.922 -15.586 5.297 1 94.12 110 TYR B O 1
ATOM 2271 N N . GLY B 1 111 ? 13.375 -15.516 7.547 1 95.75 111 GLY B N 1
ATOM 2272 C CA . GLY B 1 111 ? 14.648 -16.109 7.93 1 95.75 111 GLY B CA 1
ATOM 2273 C C . GLY B 1 111 ? 14.836 -17.516 7.402 1 95.75 111 GLY B C 1
ATOM 2274 O O . GLY B 1 111 ? 15.906 -17.859 6.902 1 95.75 111 GLY B O 1
ATOM 2275 N N . GLU B 1 112 ? 13.883 -18.375 7.578 1 97 112 GLU B N 1
ATOM 2276 C CA . GLU B 1 112 ? 13.922 -19.734 7.051 1 97 112 GLU B CA 1
ATOM 2277 C C . GLU B 1 112 ? 14.102 -19.719 5.535 1 97 112 GLU B C 1
ATOM 2279 O O . GLU B 1 112 ? 14.883 -20.516 4.992 1 97 112 GLU B O 1
ATOM 2284 N N . MET B 1 113 ? 13.406 -18.875 4.84 1 97.06 113 MET B N 1
ATOM 2285 C CA . MET B 1 113 ? 13.547 -18.75 3.393 1 97.06 113 MET B CA 1
ATOM 2286 C C . MET B 1 113 ? 14.984 -18.406 3.012 1 97.06 113 MET B C 1
ATOM 2288 O O . MET B 1 113 ? 15.539 -18.984 2.07 1 97.06 113 MET B O 1
ATOM 2292 N N . ALA B 1 114 ? 15.523 -17.453 3.711 1 97.19 114 ALA B N 1
ATOM 2293 C CA . ALA B 1 114 ? 16.906 -17.062 3.459 1 97.19 114 ALA B CA 1
ATOM 2294 C C . ALA B 1 114 ? 17.859 -18.25 3.617 1 97.19 114 ALA B C 1
ATOM 2296 O O . ALA B 1 114 ? 18.75 -18.438 2.803 1 97.19 114 ALA B O 1
ATOM 2297 N N . ARG B 1 115 ? 17.609 -19.016 4.609 1 97.31 115 ARG B N 1
ATOM 2298 C CA . ARG B 1 115 ? 18.422 -20.219 4.84 1 97.31 115 ARG B CA 1
ATOM 2299 C C . ARG B 1 115 ? 18.234 -21.219 3.711 1 97.31 115 ARG B C 1
ATOM 2301 O O . ARG B 1 115 ? 19.203 -21.844 3.26 1 97.31 115 ARG B O 1
ATOM 2308 N N . HIS B 1 116 ? 17.031 -21.406 3.312 1 97.25 116 HIS B N 1
ATOM 2309 C CA . HIS B 1 116 ? 16.719 -22.359 2.258 1 97.25 116 HIS B CA 1
ATOM 2310 C C . HIS B 1 116 ? 17.484 -22.031 0.974 1 97.25 116 HIS B C 1
ATOM 2312 O O . HIS B 1 116 ? 17.891 -22.938 0.24 1 97.25 116 HIS B O 1
ATOM 2318 N N . ILE B 1 117 ? 17.656 -20.766 0.683 1 97 117 ILE B N 1
ATOM 2319 C CA . ILE B 1 117 ? 18.297 -20.406 -0.583 1 97 117 ILE B CA 1
ATOM 2320 C C . ILE B 1 117 ? 19.797 -20.234 -0.378 1 97 117 ILE B C 1
ATOM 2322 O O . ILE B 1 117 ? 20.5 -19.734 -1.258 1 97 117 ILE B O 1
ATOM 2326 N N . GLY B 1 118 ? 20.266 -20.609 0.845 1 96.94 118 GLY B N 1
ATOM 2327 C CA . GLY B 1 118 ? 21.703 -20.656 1.121 1 96.94 118 GLY B CA 1
ATOM 2328 C C . GLY B 1 118 ? 22.281 -19.297 1.46 1 96.94 118 GLY B C 1
ATOM 2329 O O . GLY B 1 118 ? 23.484 -19.078 1.308 1 96.94 118 GLY B O 1
ATOM 2330 N N . MET B 1 119 ? 21.438 -18.344 1.779 1 96.75 119 MET B N 1
ATOM 2331 C CA . MET B 1 119 ? 21.891 -16.984 2.121 1 96.75 119 MET B CA 1
ATOM 2332 C C . MET B 1 119 ? 21.25 -16.516 3.428 1 96.75 119 MET B C 1
ATOM 2334 O O . MET B 1 119 ? 20.484 -15.555 3.441 1 96.75 119 MET B O 1
ATOM 2338 N N . PRO B 1 120 ? 21.672 -17.109 4.516 1 96 120 PRO B N 1
ATOM 2339 C CA . PRO B 1 120 ? 21.016 -16.891 5.809 1 96 120 PRO B CA 1
ATOM 2340 C C . PRO B 1 120 ? 21.047 -15.43 6.238 1 96 120 PRO B C 1
ATOM 2342 O O . PRO B 1 120 ? 20.203 -15 7.035 1 96 120 PRO B O 1
ATOM 2345 N N . GLN B 1 121 ? 21.938 -14.633 5.719 1 94.88 121 GLN B N 1
ATOM 2346 C CA . GLN B 1 121 ? 22.047 -13.242 6.141 1 94.88 121 GLN B CA 1
ATOM 2347 C C . GLN B 1 121 ? 21.219 -12.32 5.254 1 94.88 121 GLN B C 1
ATOM 2349 O O . GLN B 1 121 ? 21.109 -11.125 5.523 1 94.88 121 GLN B O 1
ATOM 2354 N N . ALA B 1 122 ? 20.578 -12.859 4.27 1 95.25 122 ALA B N 1
ATOM 2355 C CA . ALA B 1 122 ? 19.891 -12.039 3.277 1 95.25 122 ALA B CA 1
ATOM 2356 C C . ALA B 1 122 ? 18.406 -11.906 3.605 1 95.25 122 ALA B C 1
ATOM 2358 O O . ALA B 1 122 ? 17.562 -11.867 2.703 1 95.25 122 ALA B O 1
ATOM 2359 N N . VAL B 1 123 ? 18.031 -11.859 4.875 1 92.06 123 VAL B N 1
ATOM 2360 C CA . VAL B 1 123 ? 16.625 -11.875 5.305 1 92.06 123 VAL B CA 1
ATOM 2361 C C . VAL B 1 123 ? 15.891 -10.68 4.719 1 92.06 123 VAL B C 1
ATOM 2363 O O . VAL B 1 123 ? 14.797 -10.82 4.172 1 92.06 123 VAL B O 1
ATOM 2366 N N . ARG B 1 124 ? 16.484 -9.516 4.789 1 87.88 124 ARG B N 1
ATOM 2367 C CA . ARG B 1 124 ? 15.828 -8.312 4.277 1 87.88 124 ARG B CA 1
ATOM 2368 C C . ARG B 1 124 ? 15.711 -8.359 2.758 1 87.88 124 ARG B C 1
ATOM 2370 O O . ARG B 1 124 ? 14.703 -7.926 2.197 1 87.88 124 ARG B O 1
ATOM 2377 N N . ALA B 1 125 ? 16.781 -8.836 2.088 1 90.88 125 ALA B N 1
ATOM 2378 C CA . ALA B 1 125 ? 16.75 -8.961 0.633 1 90.88 125 ALA B CA 1
ATOM 2379 C C . ALA B 1 125 ? 15.672 -9.938 0.183 1 90.88 125 ALA B C 1
ATOM 2381 O O . ALA B 1 125 ? 15 -9.703 -0.823 1 90.88 125 ALA B O 1
ATOM 2382 N N . VAL B 1 126 ? 15.492 -11 0.955 1 95.38 126 VAL B N 1
ATOM 2383 C CA . VAL B 1 126 ? 14.453 -11.984 0.682 1 95.38 126 VAL B CA 1
ATOM 2384 C C . VAL B 1 126 ? 13.07 -11.344 0.839 1 95.38 126 VAL B C 1
ATOM 2386 O O . VAL B 1 126 ? 12.18 -11.57 0.02 1 95.38 126 VAL B O 1
ATOM 2389 N N . ALA B 1 127 ? 12.977 -10.555 1.854 1 90.81 127 ALA B N 1
ATOM 2390 C CA . ALA B 1 127 ? 11.711 -9.859 2.086 1 90.81 127 ALA B CA 1
ATOM 2391 C C . ALA B 1 127 ? 11.359 -8.945 0.917 1 90.81 127 ALA B C 1
ATOM 2393 O O . ALA B 1 127 ? 10.219 -8.922 0.458 1 90.81 127 ALA B O 1
ATOM 2394 N N . ASN B 1 128 ? 12.281 -8.219 0.446 1 88.44 128 ASN B N 1
ATOM 2395 C CA . ASN B 1 128 ? 12.086 -7.324 -0.691 1 88.44 128 ASN B CA 1
ATOM 2396 C C . ASN B 1 128 ? 11.711 -8.094 -1.953 1 88.44 128 ASN B C 1
ATOM 2398 O O . ASN B 1 128 ? 10.828 -7.676 -2.703 1 88.44 128 ASN B O 1
ATOM 2402 N N . ALA B 1 129 ? 12.406 -9.195 -2.189 1 94.31 129 ALA B N 1
ATOM 2403 C CA . ALA B 1 129 ? 12.117 -10.031 -3.35 1 94.31 129 ALA B CA 1
ATOM 2404 C C . ALA B 1 129 ? 10.703 -10.602 -3.266 1 94.31 129 ALA B C 1
ATOM 2406 O O . ALA B 1 129 ? 9.992 -10.664 -4.27 1 94.31 129 ALA B O 1
ATOM 2407 N N . ASN B 1 130 ? 10.328 -11.078 -2.041 1 94.5 130 ASN B N 1
ATOM 2408 C CA . ASN B 1 130 ? 8.977 -11.578 -1.811 1 94.5 130 ASN B CA 1
ATOM 2409 C C . ASN B 1 130 ? 7.922 -10.539 -2.166 1 94.5 130 ASN B C 1
ATOM 2411 O O . ASN B 1 130 ? 6.926 -10.859 -2.82 1 94.5 130 ASN B O 1
ATOM 2415 N N . GLY B 1 131 ? 8.188 -9.328 -1.826 1 91.12 131 GLY B N 1
ATOM 2416 C CA . GLY B 1 131 ? 7.273 -8.234 -2.092 1 91.12 131 GLY B CA 1
ATOM 2417 C C . GLY B 1 131 ? 7.223 -7.836 -3.555 1 91.12 131 GLY B C 1
ATOM 2418 O O . GLY B 1 131 ? 6.246 -7.234 -4.008 1 91.12 131 GLY B O 1
ATOM 2419 N N . ALA B 1 132 ? 8.242 -8.172 -4.293 1 91.06 132 ALA B N 1
ATOM 2420 C CA . ALA B 1 132 ? 8.344 -7.793 -5.703 1 91.06 132 ALA B CA 1
ATOM 2421 C C . ALA B 1 132 ? 7.723 -8.852 -6.602 1 91.06 132 ALA B C 1
ATOM 2423 O O . ALA B 1 132 ? 7.711 -8.711 -7.824 1 91.06 132 ALA B O 1
ATOM 2424 N N . ASN B 1 133 ? 7.211 -9.898 -5.973 1 94.62 133 ASN B N 1
ATOM 2425 C CA . ASN B 1 133 ? 6.582 -10.984 -6.719 1 94.62 133 ASN B CA 1
ATOM 2426 C C . ASN B 1 133 ? 5.438 -10.469 -7.594 1 94.62 133 ASN B C 1
ATOM 2428 O O . ASN B 1 133 ? 4.504 -9.844 -7.094 1 94.62 133 ASN B O 1
ATOM 2432 N N . SER B 1 134 ? 5.5 -10.789 -8.883 1 94.69 134 SER B N 1
ATOM 2433 C CA . SER B 1 134 ? 4.473 -10.312 -9.805 1 94.69 134 SER B CA 1
ATOM 2434 C C . SER B 1 134 ? 3.371 -11.352 -9.992 1 94.69 134 SER B C 1
ATOM 2436 O O . SER B 1 134 ? 2.379 -11.102 -10.672 1 94.69 134 SER B O 1
ATOM 2438 N N . ILE B 1 135 ? 3.516 -12.531 -9.414 1 97 135 ILE B N 1
ATOM 2439 C CA . ILE B 1 135 ? 2.545 -13.594 -9.641 1 97 135 ILE B CA 1
ATOM 2440 C C . ILE B 1 135 ? 2.018 -14.102 -8.305 1 97 135 ILE B C 1
ATOM 2442 O O . ILE B 1 135 ? 2.127 -15.297 -8 1 97 135 ILE B O 1
ATOM 2446 N N . SER B 1 136 ? 1.337 -13.227 -7.598 1 95.31 136 SER B N 1
ATOM 2447 C CA . SER B 1 136 ? 0.769 -13.555 -6.293 1 95.31 136 SER B CA 1
ATOM 2448 C C . SER B 1 136 ? -0.139 -14.773 -6.375 1 95.31 136 SER B C 1
ATOM 2450 O O . SER B 1 136 ? -0.692 -15.078 -7.434 1 95.31 136 SER B O 1
ATOM 2452 N N . ILE B 1 137 ? -0.304 -15.5 -5.238 1 96.19 137 ILE B N 1
ATOM 2453 C CA . ILE B 1 137 ? -1.137 -16.688 -5.039 1 96.19 137 ILE B CA 1
ATOM 2454 C C . ILE B 1 137 ? -0.522 -17.875 -5.773 1 96.19 137 ILE B C 1
ATOM 2456 O O . ILE B 1 137 ? -0.375 -18.953 -5.199 1 96.19 137 ILE B O 1
ATOM 2460 N N . PHE B 1 138 ? -0.075 -17.688 -7.098 1 98.31 138 PHE B N 1
ATOM 2461 C CA . PHE B 1 138 ? 0.611 -18.766 -7.809 1 98.31 138 PHE B CA 1
ATOM 2462 C C . PHE B 1 138 ? 1.994 -19.016 -7.219 1 98.31 138 PHE B C 1
ATOM 2464 O O . PHE B 1 138 ? 2.393 -20.156 -7.008 1 98.31 138 PHE B O 1
ATOM 2471 N N . ALA B 1 139 ? 2.775 -17.969 -7.133 1 98.19 139 ALA B N 1
ATOM 2472 C CA . ALA B 1 139 ? 3.926 -17.969 -6.234 1 98.19 139 ALA B CA 1
ATOM 2473 C C . ALA B 1 139 ? 3.547 -17.422 -4.863 1 98.19 139 ALA B C 1
ATOM 2475 O O . ALA B 1 139 ? 3.389 -16.203 -4.695 1 98.19 139 ALA B O 1
ATOM 2476 N N . PRO B 1 140 ? 3.344 -18.281 -3.932 1 98.06 140 PRO B N 1
ATOM 2477 C CA . PRO B 1 140 ? 2.574 -17.953 -2.729 1 98.06 140 PRO B CA 1
ATOM 2478 C C . PRO B 1 140 ? 3.371 -17.125 -1.723 1 98.06 140 PRO B C 1
ATOM 2480 O O . PRO B 1 140 ? 3.654 -17.594 -0.617 1 98.06 140 PRO B O 1
ATOM 2483 N N . CYS B 1 141 ? 3.594 -15.883 -2.07 1 97.06 141 CYS B N 1
ATOM 2484 C CA . CYS B 1 141 ? 4.34 -14.953 -1.228 1 97.06 141 CYS B CA 1
ATOM 2485 C C . CYS B 1 141 ? 3.617 -14.711 0.09 1 97.06 141 CYS B C 1
ATOM 2487 O O . CYS B 1 141 ? 4.23 -14.289 1.073 1 97.06 141 CYS B O 1
ATOM 2489 N N . HIS B 1 142 ? 2.314 -14.969 0.141 1 95.31 142 HIS B N 1
ATOM 2490 C CA . HIS B 1 142 ? 1.537 -14.766 1.358 1 95.31 142 HIS B CA 1
ATOM 2491 C C . HIS B 1 142 ? 1.922 -15.781 2.434 1 95.31 142 HIS B C 1
ATOM 2493 O O . HIS B 1 142 ? 1.6 -15.594 3.609 1 95.31 142 HIS B O 1
ATOM 2499 N N . ARG B 1 143 ? 2.58 -16.844 2.076 1 96.38 143 ARG B N 1
ATOM 2500 C CA . ARG B 1 143 ? 2.914 -17.922 2.998 1 96.38 143 ARG B CA 1
ATOM 2501 C C . ARG B 1 143 ? 4.223 -17.641 3.725 1 96.38 143 ARG B C 1
ATOM 2503 O O . ARG B 1 143 ? 4.641 -18.406 4.59 1 96.38 143 ARG B O 1
ATOM 2510 N N . VAL B 1 144 ? 4.91 -16.578 3.408 1 96.44 144 VAL B N 1
ATOM 2511 C CA . VAL B 1 144 ? 6.109 -16.141 4.121 1 96.44 144 VAL B CA 1
ATOM 2512 C C . VAL B 1 144 ? 5.75 -15.062 5.137 1 96.44 144 VAL B C 1
ATOM 2514 O O . VAL B 1 144 ? 5.23 -14.008 4.773 1 96.44 144 VAL B O 1
ATOM 2517 N N . ILE B 1 145 ? 6.023 -15.344 6.387 1 93.44 145 ILE B N 1
ATOM 2518 C CA . ILE B 1 145 ? 5.582 -14.438 7.445 1 93.44 145 ILE B CA 1
ATOM 2519 C C . ILE B 1 145 ? 6.715 -14.227 8.445 1 93.44 145 ILE B C 1
ATOM 2521 O O . ILE B 1 145 ? 7.762 -14.867 8.352 1 93.44 145 ILE B O 1
ATOM 2525 N N . GLY B 1 146 ? 6.5 -13.289 9.297 1 88.62 146 GLY B N 1
ATOM 2526 C CA . GLY B 1 146 ? 7.484 -13.062 10.344 1 88.62 146 GLY B CA 1
ATOM 2527 C C . GLY B 1 146 ? 7.676 -14.258 11.25 1 88.62 146 GLY B C 1
ATOM 2528 O O . GLY B 1 146 ? 6.742 -15.031 11.469 1 88.62 146 GLY B O 1
ATOM 2529 N N . SER B 1 147 ? 8.859 -14.367 11.781 1 88.88 147 SER B N 1
ATOM 2530 C CA . SER B 1 147 ? 9.164 -15.477 12.672 1 88.88 147 SER B CA 1
ATOM 2531 C C . SER B 1 147 ? 8.258 -15.477 13.898 1 88.88 147 SER B C 1
ATOM 2533 O O . SER B 1 147 ? 8.023 -16.516 14.508 1 88.88 147 SER B O 1
ATOM 2535 N N . ASP B 1 148 ? 7.797 -14.289 14.227 1 84.94 148 ASP B N 1
ATOM 2536 C CA . ASP B 1 148 ? 6.875 -14.172 15.352 1 84.94 148 ASP B CA 1
ATOM 2537 C C . ASP B 1 148 ? 5.426 -14.312 14.891 1 84.94 148 ASP B C 1
ATOM 2539 O O . ASP B 1 148 ? 4.496 -13.977 15.633 1 84.94 148 ASP B O 1
ATOM 2543 N N . HIS B 1 149 ? 5.211 -14.648 13.664 1 84.5 149 HIS B N 1
ATOM 2544 C CA . HIS B 1 149 ? 3.916 -14.891 13.031 1 84.5 149 HIS B CA 1
ATOM 2545 C C . HIS B 1 149 ? 3.178 -13.586 12.773 1 84.5 149 HIS B C 1
ATOM 2547 O O . HIS B 1 149 ? 1.966 -13.586 12.547 1 84.5 149 HIS B O 1
ATOM 2553 N N . SER B 1 150 ? 3.961 -12.57 12.859 1 77.88 150 SER B N 1
ATOM 2554 C CA . SER B 1 150 ? 3.373 -11.273 12.516 1 77.88 150 SER B CA 1
ATOM 2555 C C . SER B 1 150 ? 3.23 -11.109 11.008 1 77.88 150 SER B C 1
ATOM 2557 O O . SER B 1 150 ? 4.055 -11.617 10.242 1 77.88 150 SER B O 1
ATOM 2559 N N . LEU B 1 151 ? 2.123 -10.477 10.648 1 78.81 151 LEU B N 1
ATOM 2560 C CA . LEU B 1 151 ? 1.913 -10.117 9.258 1 78.81 151 LEU B CA 1
ATOM 2561 C C . LEU B 1 151 ? 2.396 -8.695 8.984 1 78.81 151 LEU B C 1
ATOM 2563 O O . LEU B 1 151 ? 2.004 -7.758 9.688 1 78.81 151 LEU B O 1
ATOM 2567 N N . THR B 1 152 ? 3.361 -8.453 8.172 1 69.5 152 THR B N 1
ATOM 2568 C CA . THR B 1 152 ? 3.982 -7.137 8.047 1 69.5 152 THR B CA 1
ATOM 2569 C C . THR B 1 152 ? 3.477 -6.418 6.797 1 69.5 152 THR B C 1
ATOM 2571 O O . THR B 1 152 ? 3.484 -5.184 6.742 1 69.5 152 THR B O 1
ATOM 2574 N N . GLY B 1 153 ? 3.135 -7.086 5.746 1 75.62 153 GLY B N 1
ATOM 2575 C CA . GLY B 1 153 ? 2.662 -6.48 4.512 1 75.62 153 GLY B CA 1
ATOM 2576 C C . GLY B 1 153 ? 2.258 -7.5 3.463 1 75.62 153 GLY B C 1
ATOM 2577 O O . GLY B 1 153 ? 2.508 -8.695 3.625 1 75.62 153 GLY B O 1
ATOM 2578 N N . TYR B 1 154 ? 1.611 -6.961 2.473 1 83.81 154 TYR B N 1
ATOM 2579 C CA . TYR B 1 154 ? 1.178 -7.785 1.347 1 83.81 154 TYR B CA 1
ATOM 2580 C C . TYR B 1 154 ? 0.661 -6.914 0.206 1 83.81 154 TYR B C 1
ATOM 2582 O O . TYR B 1 154 ? 0.015 -5.891 0.44 1 83.81 154 TYR B O 1
ATOM 2590 N N . GLY B 1 155 ? 1.03 -7.258 -0.889 1 78.38 155 GLY B N 1
ATOM 2591 C CA . GLY B 1 155 ? 0.605 -6.492 -2.053 1 78.38 155 GLY B CA 1
ATOM 2592 C C . GLY B 1 155 ? -0.889 -6.234 -2.08 1 78.38 155 GLY B C 1
ATOM 2593 O O . GLY B 1 155 ? -1.326 -5.141 -2.453 1 78.38 155 GLY B O 1
ATOM 2594 N N . GLY B 1 156 ? -1.727 -7.188 -1.695 1 78.81 156 GLY B N 1
ATOM 2595 C CA . GLY B 1 156 ? -3.178 -7.082 -1.673 1 78.81 156 GLY B CA 1
ATOM 2596 C C . GLY B 1 156 ? -3.715 -6.523 -0.369 1 78.81 156 GLY B C 1
ATOM 2597 O O . GLY B 1 156 ? -4.93 -6.422 -0.186 1 78.81 156 GLY B O 1
ATOM 2598 N N . GLY B 1 157 ? -2.738 -6.102 0.463 1 78.38 157 GLY B N 1
ATOM 2599 C CA . GLY B 1 157 ? -3.146 -5.684 1.795 1 78.38 157 GLY B CA 1
ATOM 2600 C C . GLY B 1 157 ? -3.191 -6.824 2.791 1 78.38 157 GLY B C 1
ATOM 2601 O O . GLY B 1 157 ? -3.311 -7.988 2.402 1 78.38 157 GLY B O 1
ATOM 2602 N N . LEU B 1 158 ? -3.143 -6.469 4.09 1 77.62 158 LEU B N 1
ATOM 2603 C CA . LEU B 1 158 ? -3.096 -7.473 5.148 1 77.62 158 LEU B CA 1
ATOM 2604 C C . LEU B 1 158 ? -4.391 -8.273 5.191 1 77.62 158 LEU B C 1
ATOM 2606 O O . LEU B 1 158 ? -4.379 -9.461 5.535 1 77.62 158 LEU B O 1
ATOM 2610 N N . SER B 1 159 ? -5.5 -7.688 4.863 1 76.75 159 SER B N 1
ATOM 2611 C CA . SER B 1 159 ? -6.773 -8.398 4.84 1 76.75 159 SER B CA 1
ATOM 2612 C C . SER B 1 159 ? -6.754 -9.539 3.828 1 76.75 159 SER B C 1
ATOM 2614 O O . SER B 1 159 ? -7.188 -10.656 4.129 1 76.75 159 SER B O 1
ATOM 2616 N N . ALA B 1 160 ? -6.242 -9.234 2.627 1 85.31 160 ALA B N 1
ATOM 2617 C CA . ALA B 1 160 ? -6.121 -10.289 1.624 1 85.31 160 ALA B CA 1
ATOM 2618 C C . ALA B 1 160 ? -5.164 -11.383 2.09 1 85.31 160 ALA B C 1
ATOM 2620 O O . ALA B 1 160 ? -5.441 -12.578 1.917 1 85.31 160 ALA B O 1
ATOM 2621 N N . LYS B 1 161 ? -4.039 -10.93 2.664 1 88.88 161 LYS B N 1
ATOM 2622 C CA . LYS B 1 161 ? -3.072 -11.898 3.17 1 88.88 161 LYS B CA 1
ATOM 2623 C C . LYS B 1 161 ? -3.707 -12.82 4.207 1 88.88 161 LYS B C 1
ATOM 2625 O O . LYS B 1 161 ? -3.572 -14.047 4.125 1 88.88 161 LYS B O 1
ATOM 2630 N N . ARG B 1 162 ? -4.402 -12.328 5.152 1 86.94 162 ARG B N 1
ATOM 2631 C CA . ARG B 1 162 ? -5.074 -13.086 6.203 1 86.94 162 ARG B CA 1
ATOM 2632 C C . ARG B 1 162 ? -6.109 -14.039 5.609 1 86.94 162 ARG B C 1
ATOM 2634 O O . ARG B 1 162 ? -6.227 -15.188 6.043 1 86.94 162 ARG B O 1
ATOM 2641 N N . PHE B 1 163 ? -6.883 -13.523 4.699 1 87.56 163 PHE B N 1
ATOM 2642 C CA . PHE B 1 163 ? -7.898 -14.344 4.043 1 87.56 163 PHE B CA 1
ATOM 2643 C C . PHE B 1 163 ? -7.277 -15.586 3.418 1 87.56 163 PHE B C 1
ATOM 2645 O O . PHE B 1 163 ? -7.777 -16.703 3.604 1 87.56 163 PHE B O 1
ATOM 2652 N N . LEU B 1 164 ? -6.184 -15.406 2.707 1 94.81 164 LEU B N 1
ATOM 2653 C CA . LEU B 1 164 ? -5.516 -16.516 2.031 1 94.81 164 LEU B CA 1
ATOM 2654 C C . LEU B 1 164 ? -4.977 -17.516 3.041 1 94.81 164 LEU B C 1
ATOM 2656 O O . LEU B 1 164 ? -5.117 -18.734 2.852 1 94.81 164 LEU B O 1
ATOM 2660 N N . LEU B 1 165 ? -4.332 -17.031 4.094 1 93.88 165 LEU B N 1
ATOM 2661 C CA . LEU B 1 165 ? -3.791 -17.906 5.125 1 93.88 165 LEU B CA 1
ATOM 2662 C C . LEU B 1 165 ? -4.902 -18.688 5.809 1 93.88 165 LEU B C 1
ATOM 2664 O O . LEU B 1 165 ? -4.758 -19.891 6.066 1 93.88 165 LEU B O 1
ATOM 2668 N N . GLU B 1 166 ? -6.031 -18.031 6.094 1 90.69 166 GLU B N 1
ATOM 2669 C CA . GLU B 1 166 ? -7.184 -18.688 6.707 1 90.69 166 GLU B CA 1
ATOM 2670 C C . GLU B 1 166 ? -7.797 -19.719 5.77 1 90.69 166 GLU B C 1
ATOM 2672 O O . GLU B 1 166 ? -8.164 -20.812 6.199 1 90.69 166 GLU B O 1
ATOM 2677 N N . LEU B 1 167 ? -7.961 -19.328 4.531 1 92.25 167 LEU B N 1
ATOM 2678 C CA . LEU B 1 167 ? -8.469 -20.25 3.521 1 92.25 167 LEU B CA 1
ATOM 2679 C C . LEU B 1 167 ? -7.668 -21.547 3.516 1 92.25 167 LEU B C 1
ATOM 2681 O O . LEU B 1 167 ? -8.234 -22.625 3.414 1 92.25 167 LEU B O 1
ATOM 2685 N N . GLU B 1 168 ? -6.34 -21.391 3.689 1 94.94 168 GLU B N 1
ATOM 2686 C CA . GLU B 1 168 ? -5.457 -22.547 3.578 1 94.94 168 GLU B CA 1
ATOM 2687 C C . GLU B 1 168 ? -5.402 -23.328 4.887 1 94.94 168 GLU B C 1
ATOM 2689 O O . GLU B 1 168 ? -4.941 -24.484 4.918 1 94.94 168 GLU B O 1
ATOM 2694 N N . SER B 1 169 ? -5.754 -22.656 6.004 1 88.94 169 SER B N 1
ATOM 2695 C CA . SER B 1 169 ? -5.723 -23.312 7.305 1 88.94 169 SER B CA 1
ATOM 2696 C C . SER B 1 169 ? -6.969 -24.172 7.531 1 88.94 169 SER B C 1
ATOM 2698 O O . SER B 1 169 ? -7.012 -24.984 8.453 1 88.94 169 SER B O 1
ATOM 2700 N N . GLN B 1 170 ? -8.133 -23.781 6.867 1 71.38 170 GLN B N 1
ATOM 2701 C CA . GLN B 1 170 ? -9.406 -24.453 7.105 1 71.38 170 GLN B CA 1
ATOM 2702 C C . GLN B 1 170 ? -9.312 -25.938 6.766 1 71.38 170 GLN B C 1
ATOM 2704 O O . GLN B 1 170 ? -8.773 -26.312 5.727 1 71.38 170 GLN B O 1
ATOM 2709 N N . PRO B 1 171 ? -9.359 -26.719 7.875 1 57.03 171 PRO B N 1
ATOM 2710 C CA . PRO B 1 171 ? -9.5 -28.156 7.633 1 57.03 171 PRO B CA 1
ATOM 2711 C C . PRO B 1 171 ? -10.594 -28.469 6.609 1 57.03 171 PRO B C 1
ATOM 2713 O O . PRO B 1 171 ? -11.555 -27.719 6.469 1 57.03 171 PRO B O 1
ATOM 2716 N N . ARG B 1 172 ? -10.312 -28.984 5.359 1 49.47 172 ARG B N 1
ATOM 2717 C CA . ARG B 1 172 ? -11.344 -29.547 4.484 1 49.47 172 ARG B CA 1
ATOM 2718 C C . ARG B 1 172 ? -12.547 -30.016 5.289 1 49.47 172 ARG B C 1
ATOM 2720 O O . ARG B 1 172 ? -12.414 -30.875 6.164 1 49.47 172 ARG B O 1
ATOM 2727 N N . LEU B 1 173 ? -13.492 -29.203 5.676 1 37 173 LEU B N 1
ATOM 2728 C CA . LEU B 1 173 ? -14.656 -29.984 6.074 1 37 173 LEU B CA 1
ATOM 2729 C C . LEU B 1 173 ? -14.93 -31.109 5.078 1 37 173 LEU B C 1
ATOM 2731 O O . LEU B 1 173 ? -15.039 -30.875 3.875 1 37 173 LEU B O 1
ATOM 2735 N N . MET B 1 174 ? -14.266 -32.219 5.211 1 35.34 174 MET B N 1
ATOM 2736 C CA . MET B 1 174 ? -14.875 -33.438 4.727 1 35.34 174 MET B CA 1
ATOM 2737 C C . MET B 1 174 ? -16.391 -33.344 4.766 1 35.34 174 MET B C 1
ATOM 2739 O O . MET B 1 174 ? -16.984 -33.281 5.844 1 35.34 174 MET B O 1
ATOM 2743 N N . LEU B 1 175 ? -17.078 -32.438 3.99 1 27.41 175 LEU B N 1
ATOM 2744 C CA . LEU B 1 175 ? -18.375 -33.062 3.736 1 27.41 175 LEU B CA 1
ATOM 2745 C C . LEU B 1 175 ? -18.203 -34.344 2.912 1 27.41 175 LEU B C 1
ATOM 2747 O O . LEU B 1 175 ? -17.375 -34.406 1.997 1 27.41 175 LEU B O 1
#

Secondary structure (DSSP, 8-state):
-----EEEEEEEEETTEEEEEEEETTEEEEEEE----HHHHHHHHHHHHHT-EEEE---HHHHHHHHHHHHHHTTS-SS--S-B---S-HHHHHHHHHHTTSPTT--EEHHHHHHHTT-TT-HHHHHHHHHT-SBTTTS-GGGEE-TT------TT-HHHHHHHHHHHHS-----/-----EEEEEEEEETTEEEEEEEETTEEEEEEE----HHHHHHHHHHHHHT-EEEE---HHHHHHHHHHHHHHTTS-SS--S-B---S-HHHHHHHHHHTTSPTT--EEHHHHHHHTT-TT-HHHHHHHHHT-SBTTTS-GGGEE-TT------TT-HHHHHHHHHHHHS-----

Nearest PDB structures (foldseek):
  4bhb-assembly1_A  TM=6.855E-01  e=1.248E-14  Mycobacterium tuberculosis H37Rv
  4wxd-assembly1_A  TM=6.977E-01  e=2.692E-14  Mycobacterium tuberculosis H37Rv
  4wx9-assembly1_A  TM=7.234E-01  e=2.263E-13  Mycobacterium tuberculosis H37Rv
  4bhc-assembly1_A  TM=6.949E-01  e=5.159E-14  Mycobacterium tuberculosis H37Rv
  4wxc-assembly1_A  TM=6.999E-01  e=9.319E-14  Mycobacterium tuberculosis H37Rv

Solvent-accessible surface area (backbone atoms only — not comparable to full-atom values): 19533 Å² total; per-residue (Å²): 126,81,78,73,47,55,30,31,25,43,78,42,83,50,100,64,47,40,29,37,34,24,27,45,93,82,14,37,44,28,27,36,44,58,56,79,43,71,58,50,56,41,48,51,50,46,29,62,76,62,59,29,46,82,38,90,42,81,46,73,51,47,53,51,45,50,54,52,47,53,32,36,79,69,69,74,42,76,76,82,80,73,54,71,42,86,80,71,52,74,67,37,46,52,54,49,57,53,34,61,68,57,52,75,61,47,72,45,25,40,55,56,51,14,43,74,75,73,36,60,84,38,29,68,60,45,48,53,38,49,69,60,54,38,34,48,75,74,35,34,50,72,36,52,32,40,84,85,68,45,84,74,75,45,85,58,32,60,68,30,38,50,50,53,53,49,64,43,58,53,71,75,73,76,120,126,82,79,74,45,56,30,32,26,42,80,44,83,50,100,64,49,39,28,36,34,25,27,46,94,84,14,37,45,30,27,36,45,58,57,78,44,70,56,50,55,43,49,51,50,46,29,63,77,63,60,27,47,81,38,90,43,83,48,72,50,46,54,51,46,49,53,52,47,53,32,36,80,68,68,75,43,76,75,84,80,73,56,71,40,85,80,72,52,73,68,38,44,51,51,49,57,53,33,61,67,55,53,75,59,49,70,46,25,42,54,56,50,15,44,73,75,73,37,60,84,37,28,67,61,46,48,53,38,49,68,59,55,39,35,49,76,74,37,34,49,72,36,52,32,40,86,84,68,44,84,74,76,44,84,57,32,60,66,30,39,48,49,54,54,48,62,42,59,52,70,74,72,78,121

Organism: NCBI:txid997891

Sequence (350 aa):
MKEKNTIKIKSYESPCGVLLLGSFGGKLCLCDWQVEKHCDRVNQRLKRILCAEFEISTSEIIEESIEQLNEYFAGQRKEFSVPLLFVGTDFQKTVWNELLKIPFGRTISYGEMARHIGMPQAVRAVANANGANSISIFAPCHRVIGSDHSLTGYGGGLSAKRFLLELESQPRLMLMKEKNTIKIKSYESPCGVLLLGSFGGKLCLCDWQVEKHCDRVNQRLKRILCAEFEISTSEIIEESIEQLNEYFAGQRKEFSVPLLFVGTDFQKTVWNELLKIPFGRTISYGEMARHIGMPQAVRAVANANGANSISIFAPCHRVIGSDHSLTGYGGGLSAKRFLLELESQPRLML

InterPro domains:
  IPR008332 Methylguanine DNA methyltransferase, ribonuclease-like domain [PF02870] (10-84)
  IPR014048 Methylated-DNA-[protein]-cysteine S-methyltransferase, DNA binding [PF01035] (90-169)
  IPR014048 Methylated-DNA-[protein]-cysteine S-methyltransferase, DNA binding [TIGR00589] (89-168)
  IPR014048 Methylated-DNA-[protein]-cysteine S-methyltransferase, DNA binding [cd06445] (91-168)
  IPR023546 Methylated-DNA--protein-cysteine methyltransferase [MF_00772] (11-169)
  IPR036217 Methylated DNA-protein cysteine methyltransferase, DNA binding domain [SSF46767] (88-169)
  IPR036388 Winged helix-like DNA-binding domain superfamily [G3DSA:1.10.10.10] (87-170)
  IPR036631 Methylated DNA-protein cysteine methyltransferase domain superfamily [SSF53155] (9-93)

pLDDT: mean 89.08, std 13.33, range [27.41, 98.44]

Foldseek 3Di:
DPPDFDWDWDWDQDPVAIWIWTDGPRGTDGTHGPDDQLVNVLQVQCCVQVVDDDDPDDDPLRVLVVVQVVCLLVVNDFADDRDDDWRDDPVLVLLLVLLNVAGQLAAEELQVSCVVSVRNPCSVVSVVSLSNGPDDPNSPSLRYDHPVRDHDADSVGPVVSVSRNVSRNDDPPPD/DPPDFDWDWDWDQDPVAIWIWTDGPRGTDGTHGPDDQLVNVLQVQCCVQVVDDDDPDDDPLRVLVVVQVVCLLVVNDFADDRDDDWRDDPVLVLLLVLLNVAGQLAAEELQVSCVVSVRNPCSVVSVVSLSNGPDDPNSPSLRYDHPVRDHDADSVGPVVSVSRNVSRNDDPPPD